Protein AF-0000000081435907 (afdb_homodimer)

Structure (mmCIF, N/CA/C/O backbone):
data_AF-0000000081435907-model_v1
#
loop_
_entity.id
_entity.type
_entity.pdbx_description
1 polymer 'Serpentine receptor class gamma'
#
loop_
_atom_site.group_PDB
_atom_site.id
_atom_site.type_symbol
_atom_site.label_atom_id
_atom_site.label_alt_id
_atom_site.label_comp_id
_atom_site.label_asym_id
_atom_site.label_entity_id
_atom_site.label_seq_id
_atom_site.pdbx_PDB_ins_code
_atom_site.Cartn_x
_atom_site.Cartn_y
_atom_site.Cartn_z
_atom_site.occupancy
_atom_site.B_iso_or_equiv
_atom_site.auth_seq_id
_atom_site.auth_comp_id
_atom_site.auth_asym_id
_atom_site.auth_atom_id
_atom_site.pdbx_PDB_model_num
ATOM 1 N N . MET A 1 1 ? 15.969 31.109 -11.562 1 24.14 1 MET A N 1
ATOM 2 C CA . MET A 1 1 ? 16 29.703 -11.961 1 24.14 1 MET A CA 1
ATOM 3 C C . MET A 1 1 ? 15.469 28.812 -10.852 1 24.14 1 MET A C 1
ATOM 5 O O . MET A 1 1 ? 15.953 28.844 -9.727 1 24.14 1 MET A O 1
ATOM 9 N N . VAL A 1 2 ? 14.234 28.531 -10.805 1 35.5 2 VAL A N 1
ATOM 10 C CA . VAL A 1 2 ? 13.516 27.938 -9.68 1 35.5 2 VAL A CA 1
ATOM 11 C C . VAL A 1 2 ? 14.242 26.688 -9.203 1 35.5 2 VAL A C 1
ATOM 13 O O . VAL A 1 2 ? 14.484 25.766 -9.984 1 35.5 2 VAL A O 1
ATOM 16 N N . SER A 1 3 ? 15.266 26.719 -8.461 1 40.44 3 SER A N 1
ATOM 17 C CA . SER A 1 3 ? 16.047 25.641 -7.859 1 40.44 3 SER A CA 1
ATOM 18 C C . SER A 1 3 ? 15.148 24.453 -7.512 1 40.44 3 SER A C 1
ATOM 20 O O . SER A 1 3 ? 14.297 24.547 -6.621 1 40.44 3 SER A O 1
ATOM 22 N N . VAL A 1 4 ? 14.734 23.859 -8.562 1 50.41 4 VAL A N 1
ATOM 23 C CA . VAL A 1 4 ? 13.961 22.625 -8.391 1 50.41 4 VAL A CA 1
ATOM 24 C C . VAL A 1 4 ? 14.625 21.75 -7.332 1 50.41 4 VAL A C 1
ATOM 26 O O . VAL A 1 4 ? 15.766 21.328 -7.5 1 50.41 4 VAL A O 1
ATOM 29 N N . SER A 1 5 ? 14.164 21.812 -6.086 1 66.06 5 SER A N 1
ATOM 30 C CA . SER A 1 5 ? 14.695 21.062 -4.957 1 66.06 5 SER A CA 1
ATOM 31 C C . SER A 1 5 ? 14.859 19.578 -5.301 1 66.06 5 SER A C 1
ATOM 33 O O . SER A 1 5 ? 14.234 19.094 -6.246 1 66.06 5 SER A O 1
ATOM 35 N N . VAL A 1 6 ? 16.094 19.062 -5.195 1 68.88 6 VAL A N 1
ATOM 36 C CA . VAL A 1 6 ? 16.406 17.641 -5.336 1 68.88 6 VAL A CA 1
ATOM 37 C C . VAL A 1 6 ? 15.133 16.812 -5.094 1 68.88 6 VAL A C 1
ATOM 39 O O . VAL A 1 6 ? 14.891 15.82 -5.789 1 68.88 6 VAL A O 1
ATOM 42 N N . GLU A 1 7 ? 14.281 17.359 -4.344 1 73.19 7 GLU A N 1
ATOM 43 C CA . GLU A 1 7 ? 13.039 16.672 -4.039 1 73.19 7 GLU A CA 1
ATOM 44 C C . GLU A 1 7 ? 12.086 16.703 -5.234 1 73.19 7 GLU A C 1
ATOM 46 O O . GLU A 1 7 ? 11.477 15.688 -5.574 1 73.19 7 GLU A O 1
ATOM 51 N N . ALA A 1 8 ? 12.086 17.812 -5.832 1 73.75 8 ALA A N 1
ATOM 52 C CA . ALA A 1 8 ? 11.211 17.953 -6.996 1 73.75 8 ALA A CA 1
ATOM 53 C C . ALA A 1 8 ? 11.695 17.078 -8.148 1 73.75 8 ALA A C 1
ATOM 55 O O . ALA A 1 8 ? 10.883 16.469 -8.852 1 73.75 8 ALA A O 1
ATOM 56 N N . PHE A 1 9 ? 12.93 17 -8.227 1 77.12 9 PHE A N 1
ATOM 57 C CA . PHE A 1 9 ? 13.516 16.188 -9.289 1 77.12 9 PHE A CA 1
ATOM 58 C C . PHE A 1 9 ? 13.164 14.711 -9.102 1 77.12 9 PHE A C 1
ATOM 60 O O . PHE A 1 9 ? 12.75 14.039 -10.039 1 77.12 9 PHE A O 1
ATOM 67 N N . ILE A 1 10 ? 13.297 14.219 -7.965 1 78.94 10 ILE A N 1
ATOM 68 C CA . ILE A 1 10 ? 13.023 12.812 -7.691 1 78.94 10 ILE A CA 1
ATOM 69 C C . ILE A 1 10 ? 11.539 12.523 -7.887 1 78.94 10 ILE A C 1
ATOM 71 O O . ILE A 1 10 ? 11.164 11.492 -8.453 1 78.94 10 ILE A O 1
ATOM 75 N N . LYS A 1 11 ? 10.734 13.414 -7.508 1 78.38 11 LYS A N 1
ATOM 76 C CA . LYS A 1 11 ? 9.297 13.195 -7.621 1 78.38 11 LYS A CA 1
ATOM 77 C C . LYS A 1 11 ? 8.844 13.258 -9.078 1 78.38 11 LYS A C 1
ATOM 79 O O . LYS A 1 11 ? 8.055 12.422 -9.523 1 78.38 11 LYS A O 1
ATOM 84 N N . ILE A 1 12 ? 9.438 14.094 -9.828 1 78.38 12 ILE A N 1
ATOM 85 C CA . ILE A 1 12 ? 8.984 14.273 -11.203 1 78.38 12 ILE A CA 1
ATOM 86 C C . ILE A 1 12 ? 9.68 13.266 -12.109 1 78.38 12 ILE A C 1
ATOM 88 O O . ILE A 1 12 ? 9.055 12.695 -13.008 1 78.38 12 ILE A O 1
ATOM 92 N N . CYS A 1 13 ? 10.867 12.984 -11.797 1 82.25 13 CYS A N 1
ATOM 93 C CA . CYS A 1 13 ? 11.625 12.18 -12.75 1 82.25 13 CYS A CA 1
ATOM 94 C C . CYS A 1 13 ? 11.625 10.711 -12.352 1 82.25 13 CYS A C 1
ATOM 96 O O . CYS A 1 13 ? 11.93 9.844 -13.172 1 82.25 13 CYS A O 1
ATOM 98 N N . VAL A 1 14 ? 11.273 10.492 -11.203 1 85 14 VAL A N 1
ATOM 99 C CA . VAL A 1 14 ? 11.328 9.086 -10.812 1 85 14 VAL A CA 1
ATOM 100 C C . VAL A 1 14 ? 9.93 8.609 -10.422 1 85 14 VAL A C 1
ATOM 102 O O . VAL A 1 14 ? 9.422 7.637 -10.992 1 85 14 VAL A O 1
ATOM 105 N N . GLU A 1 15 ? 9.289 9.336 -9.547 1 87.94 15 GLU A N 1
ATOM 106 C CA . GLU A 1 15 ? 8.008 8.875 -9.031 1 87.94 15 GLU A CA 1
ATOM 107 C C . GLU A 1 15 ? 6.945 8.859 -10.125 1 87.94 15 GLU A C 1
ATOM 109 O O . GLU A 1 15 ? 6.211 7.879 -10.273 1 87.94 15 GLU A O 1
ATOM 114 N N . LEU A 1 16 ? 6.914 9.852 -10.93 1 87.75 16 LEU A N 1
ATOM 115 C CA . LEU A 1 16 ? 5.875 9.938 -11.953 1 87.75 16 LEU A CA 1
ATOM 116 C C . LEU A 1 16 ? 6.059 8.844 -13 1 87.75 16 LEU A C 1
ATOM 118 O O . LEU A 1 16 ? 5.094 8.188 -13.398 1 87.75 16 LEU A O 1
ATOM 122 N N . PRO A 1 17 ? 7.238 8.625 -13.461 1 89.81 17 PRO A N 1
ATOM 123 C CA . PRO A 1 17 ? 7.426 7.523 -14.406 1 89.81 17 PRO A CA 1
ATOM 124 C C . PRO A 1 17 ? 7.078 6.164 -13.805 1 89.81 17 PRO A C 1
ATOM 126 O O . PRO A 1 17 ? 6.516 5.309 -14.484 1 89.81 17 PRO A O 1
ATOM 129 N N . VAL A 1 18 ? 7.43 5.938 -12.594 1 90.38 18 VAL A N 1
ATOM 130 C CA . VAL A 1 18 ? 7.098 4.676 -11.93 1 90.38 18 VAL A CA 1
ATOM 131 C C . VAL A 1 18 ? 5.582 4.512 -11.859 1 90.38 18 VAL A C 1
ATOM 133 O O . VAL A 1 18 ? 5.059 3.424 -12.117 1 90.38 18 VAL A O 1
ATOM 136 N N . LEU A 1 19 ? 4.945 5.586 -11.594 1 92.5 19 LEU A N 1
ATOM 137 C CA . LEU A 1 19 ? 3.486 5.551 -11.523 1 92.5 19 LEU A CA 1
ATOM 138 C C . LEU A 1 19 ? 2.891 5.277 -12.906 1 92.5 19 LEU A C 1
ATOM 140 O O . LEU A 1 19 ? 1.934 4.512 -13.031 1 92.5 19 LEU A O 1
ATOM 144 N N . THR A 1 20 ? 3.453 5.867 -13.883 1 91.75 20 THR A N 1
ATOM 145 C CA . THR A 1 20 ? 2.986 5.641 -15.25 1 91.75 20 THR A CA 1
ATOM 146 C C . THR A 1 20 ? 3.203 4.188 -15.656 1 91.75 20 THR A C 1
ATOM 148 O O . THR A 1 20 ? 2.34 3.586 -16.297 1 91.75 20 THR A O 1
ATOM 151 N N . PHE A 1 21 ? 4.277 3.734 -15.305 1 93.38 21 PHE A N 1
ATOM 152 C CA . PHE A 1 21 ? 4.559 2.336 -15.602 1 93.38 21 PHE A CA 1
ATOM 153 C C . PHE A 1 21 ? 3.566 1.421 -14.898 1 93.38 21 PHE A C 1
ATOM 155 O O . PHE A 1 21 ? 3.09 0.445 -15.477 1 93.38 21 PHE A O 1
ATOM 162 N N . ALA A 1 22 ? 3.277 1.679 -13.688 1 93.75 22 ALA A N 1
ATOM 163 C CA . ALA A 1 22 ? 2.32 0.875 -12.938 1 93.75 22 ALA A CA 1
ATOM 164 C C . ALA A 1 22 ? 0.945 0.893 -13.594 1 93.75 22 ALA A C 1
ATOM 166 O O . ALA A 1 22 ? 0.28 -0.142 -13.688 1 93.75 22 ALA A O 1
ATOM 167 N N . VAL A 1 23 ? 0.56 2.008 -14.078 1 94.19 23 VAL A N 1
ATOM 168 C CA . VAL A 1 23 ? -0.738 2.127 -14.734 1 94.19 23 VAL A CA 1
ATOM 169 C C . VAL A 1 23 ? -0.726 1.348 -16.047 1 94.19 23 VAL A C 1
ATOM 171 O O . VAL A 1 23 ? -1.712 0.695 -16.406 1 94.19 23 VAL A O 1
ATOM 174 N N . SER A 1 24 ? 0.34 1.445 -16.75 1 93.81 24 SER A N 1
ATOM 175 C CA . SER A 1 24 ? 0.457 0.677 -17.984 1 93.81 24 SER A CA 1
ATOM 176 C C . SER A 1 24 ? 0.358 -0.821 -17.719 1 93.81 24 SER A C 1
ATOM 178 O O . SER A 1 24 ? -0.289 -1.551 -18.469 1 93.81 24 SER A O 1
ATOM 180 N N . LEU A 1 25 ? 0.981 -1.251 -16.734 1 92.75 25 LEU A N 1
ATOM 181 C CA . LEU A 1 25 ? 0.897 -2.654 -16.344 1 92.75 25 LEU A CA 1
ATOM 182 C C . LEU A 1 25 ? -0.534 -3.031 -15.969 1 92.75 25 LEU A C 1
ATOM 184 O O . LEU A 1 25 ? -1.003 -4.117 -16.312 1 92.75 25 LEU A O 1
ATOM 188 N N . LEU A 1 26 ? -1.148 -2.162 -15.258 1 94.12 26 LEU A N 1
ATOM 189 C CA . LEU A 1 26 ? -2.541 -2.393 -14.891 1 94.12 26 LEU A CA 1
ATOM 190 C C . LEU A 1 26 ? -3.418 -2.529 -16.125 1 94.12 26 LEU A C 1
ATOM 192 O O . LEU A 1 26 ? -4.242 -3.441 -16.219 1 94.12 26 LEU A O 1
ATOM 196 N N . ILE A 1 27 ? -3.219 -1.696 -17.062 1 94.31 27 ILE A N 1
ATOM 197 C CA . ILE A 1 27 ? -3.992 -1.748 -18.297 1 94.31 27 ILE A CA 1
ATOM 198 C C . ILE A 1 27 ? -3.736 -3.072 -19.016 1 94.31 27 ILE A C 1
ATOM 200 O O . ILE A 1 27 ? -4.672 -3.715 -19.5 1 94.31 27 ILE A O 1
ATOM 204 N N . CYS A 1 28 ? -2.553 -3.488 -19.062 1 92.5 28 CYS A N 1
ATOM 205 C CA . CYS A 1 28 ? -2.203 -4.754 -19.703 1 92.5 28 CYS A CA 1
ATOM 206 C C . CYS A 1 28 ? -2.877 -5.922 -19 1 92.5 28 CYS A C 1
ATOM 208 O O . CYS A 1 28 ? -3.439 -6.805 -19.656 1 92.5 28 CYS A O 1
ATOM 210 N N . LEU A 1 29 ? -2.838 -5.887 -17.734 1 92.5 29 LEU A N 1
ATOM 211 C CA . LEU A 1 29 ? -3.441 -6.965 -16.969 1 92.5 29 LEU A CA 1
ATOM 212 C C . LEU A 1 29 ? -4.949 -7.016 -17.188 1 92.5 29 LEU A C 1
ATOM 214 O O . LEU A 1 29 ? -5.516 -8.094 -17.375 1 92.5 29 LEU A O 1
ATOM 218 N N . VAL A 1 30 ? -5.562 -5.906 -17.172 1 92.31 30 VAL A N 1
ATOM 219 C CA . VAL A 1 30 ? -7.012 -5.836 -17.344 1 92.31 30 VAL A CA 1
ATOM 220 C C . VAL A 1 30 ? -7.383 -6.305 -18.75 1 92.31 30 VAL A C 1
ATOM 222 O O . VAL A 1 30 ? -8.383 -7.008 -18.922 1 92.31 30 VAL A O 1
ATOM 225 N N . CYS A 1 31 ? -6.578 -5.996 -19.688 1 93.25 31 CYS A N 1
ATOM 226 C CA . CYS A 1 31 ? -6.828 -6.441 -21.047 1 93.25 31 CYS A CA 1
ATOM 227 C C . CYS A 1 31 ? -6.758 -7.957 -21.156 1 93.25 31 CYS A C 1
ATOM 229 O O . CYS A 1 31 ? -7.594 -8.578 -21.812 1 93.25 31 CYS A O 1
ATOM 231 N N . GLN A 1 32 ? -5.801 -8.492 -20.5 1 91.38 32 GLN A N 1
ATOM 232 C CA . GLN A 1 32 ? -5.672 -9.945 -20.531 1 91.38 32 GLN A CA 1
ATOM 233 C C . GLN A 1 32 ? -6.852 -10.617 -19.828 1 91.38 32 GLN A C 1
ATOM 235 O O . GLN A 1 32 ? -7.301 -11.688 -20.25 1 91.38 32 GLN A O 1
ATOM 240 N N . LEU A 1 33 ? -7.348 -10 -18.812 1 89.62 33 LEU A N 1
ATOM 241 C CA . LEU A 1 33 ? -8.477 -10.547 -18.078 1 89.62 33 LEU A CA 1
ATOM 242 C C . LEU A 1 33 ? -9.758 -10.469 -18.906 1 89.62 33 LEU A C 1
ATOM 244 O O . LEU A 1 33 ? -10.547 -11.414 -18.938 1 89.62 33 LEU A O 1
ATOM 248 N N . ILE A 1 34 ? -9.977 -9.391 -19.578 1 89.81 34 ILE A N 1
ATOM 249 C CA . ILE A 1 34 ? -11.172 -9.203 -20.391 1 89.81 34 ILE A CA 1
ATOM 250 C C . ILE A 1 34 ? -11.156 -10.172 -21.562 1 89.81 34 ILE A C 1
ATOM 252 O O . ILE A 1 34 ? -12.195 -10.719 -21.953 1 89.81 34 ILE A O 1
ATOM 256 N N . ARG A 1 35 ? -9.969 -10.5 -22.109 1 91.69 35 ARG A N 1
ATOM 257 C CA . ARG A 1 35 ? -9.836 -11.406 -23.25 1 91.69 35 ARG A CA 1
ATOM 258 C C . ARG A 1 35 ? -9.906 -12.867 -22.797 1 91.69 35 ARG A C 1
ATOM 260 O O . ARG A 1 35 ? -9.914 -13.773 -23.625 1 91.69 35 ARG A O 1
ATOM 267 N N . LYS A 1 36 ? -10.039 -13.023 -21.516 1 88.06 36 LYS A N 1
ATOM 268 C CA . LYS A 1 36 ? -10.109 -14.359 -20.938 1 88.06 36 LYS A CA 1
ATOM 269 C C . LYS A 1 36 ? -8.977 -15.242 -21.453 1 88.06 36 LYS A C 1
ATOM 271 O O . LYS A 1 36 ? -9.203 -16.375 -21.875 1 88.06 36 LYS A O 1
ATOM 276 N N . LYS A 1 37 ? -7.816 -14.609 -21.484 1 86.81 37 LYS A N 1
ATOM 277 C CA . LYS A 1 37 ? -6.645 -15.375 -21.906 1 86.81 37 LYS A CA 1
ATOM 278 C C . LYS A 1 37 ? -6.344 -16.5 -20.922 1 86.81 37 LYS A C 1
ATOM 280 O O . LYS A 1 37 ? -6.441 -16.312 -19.703 1 86.81 37 LYS A O 1
ATOM 285 N N . GLU A 1 38 ? -5.945 -17.562 -21.422 1 85.62 38 GLU A N 1
ATOM 286 C CA . GLU A 1 38 ? -5.652 -18.719 -20.594 1 85.62 38 GLU A CA 1
ATOM 287 C C . GLU A 1 38 ? -4.547 -18.406 -19.578 1 85.62 38 GLU A C 1
ATOM 289 O O . GLU A 1 38 ? -3.541 -17.781 -19.938 1 85.62 38 GLU A O 1
ATOM 294 N N . GLY A 1 39 ? -4.746 -18.672 -18.328 1 87.69 39 GLY A N 1
ATOM 295 C CA . GLY A 1 39 ? -3.777 -18.422 -17.281 1 87.69 39 GLY A CA 1
ATOM 296 C C . GLY A 1 39 ? -4.074 -17.172 -16.484 1 87.69 39 GLY A C 1
ATOM 297 O O . GLY A 1 39 ? -3.725 -17.078 -15.297 1 87.69 39 GLY A O 1
ATOM 298 N N . PHE A 1 40 ? -4.656 -16.203 -17.25 1 89.25 40 PHE A N 1
ATOM 299 C CA . PHE A 1 40 ? -4.91 -14.938 -16.562 1 89.25 40 PHE A CA 1
ATOM 300 C C . PHE A 1 40 ? -6.305 -14.922 -15.953 1 89.25 40 PHE A C 1
ATOM 302 O O . PHE A 1 40 ? -6.562 -14.188 -14.992 1 89.25 40 PHE A O 1
ATOM 309 N N . ASP A 1 41 ? -7.16 -15.664 -16.5 1 88.19 41 ASP A N 1
ATOM 310 C CA . ASP A 1 41 ? -8.531 -15.68 -16.016 1 88.19 41 ASP A CA 1
ATOM 311 C C . ASP A 1 41 ? -8.656 -16.547 -14.766 1 88.19 41 ASP A C 1
ATOM 313 O O . ASP A 1 41 ? -9.344 -17.578 -14.781 1 88.19 41 ASP A O 1
ATOM 317 N N . THR A 1 42 ? -8.016 -16.203 -13.695 1 91.44 42 THR A N 1
ATOM 318 C CA . THR A 1 42 ? -8.023 -16.906 -12.422 1 91.44 42 THR A CA 1
ATOM 319 C C . THR A 1 42 ? -8.422 -15.969 -11.281 1 91.44 42 THR A C 1
ATOM 321 O O . THR A 1 42 ? -8.492 -14.758 -11.469 1 91.44 42 THR A O 1
ATOM 324 N N . GLY A 1 43 ? -8.766 -16.578 -10.211 1 92.44 43 GLY A N 1
ATOM 325 C CA . GLY A 1 43 ? -9.094 -15.773 -9.039 1 92.44 43 GLY A CA 1
ATOM 326 C C . GLY A 1 43 ? -7.934 -14.922 -8.562 1 92.44 43 GLY A C 1
ATOM 327 O O . GLY A 1 43 ? -8.141 -13.82 -8.047 1 92.44 43 GLY A O 1
ATOM 328 N N . PHE A 1 44 ? -6.734 -15.359 -8.773 1 93.75 44 PHE A N 1
ATOM 329 C CA . PHE A 1 44 ? -5.539 -14.625 -8.375 1 93.75 44 PHE A CA 1
ATOM 330 C C . PHE A 1 44 ? -5.477 -13.273 -9.07 1 93.75 44 PHE A C 1
ATOM 332 O O . PHE A 1 44 ? -5.336 -12.234 -8.422 1 93.75 44 PHE A O 1
ATOM 339 N N . PHE A 1 45 ? -5.637 -13.266 -10.367 1 94.69 45 PHE A N 1
ATOM 340 C CA . PHE A 1 45 ? -5.434 -12.039 -11.133 1 94.69 45 PHE A CA 1
ATOM 341 C C . PHE A 1 45 ? -6.59 -11.07 -10.906 1 94.69 45 PHE A C 1
ATOM 343 O O . PHE A 1 45 ? -6.395 -9.852 -10.922 1 94.69 45 PHE A O 1
ATOM 350 N N . ARG A 1 46 ? -7.715 -11.609 -10.648 1 94.75 46 ARG A N 1
ATOM 351 C CA . ARG A 1 46 ? -8.844 -10.727 -10.359 1 94.75 46 ARG A CA 1
ATOM 352 C C . ARG A 1 46 ? -8.617 -9.969 -9.055 1 94.75 46 ARG A C 1
ATOM 354 O O . ARG A 1 46 ? -8.852 -8.758 -8.984 1 94.75 46 ARG A O 1
ATOM 361 N N . VAL A 1 47 ? -8.156 -10.688 -8.086 1 96.19 47 VAL A N 1
ATOM 362 C CA . VAL A 1 47 ? -7.867 -10.031 -6.812 1 96.19 47 VAL A CA 1
ATOM 363 C C . VAL A 1 47 ? -6.645 -9.125 -6.957 1 96.19 47 VAL A C 1
ATOM 365 O O . VAL A 1 47 ? -6.605 -8.039 -6.387 1 96.19 47 VAL A O 1
ATOM 368 N N . PHE A 1 48 ? -5.723 -9.594 -7.703 1 96.62 48 PHE A N 1
ATOM 369 C CA . PHE A 1 48 ? -4.488 -8.844 -7.898 1 96.62 48 PHE A CA 1
ATOM 370 C C . PHE A 1 48 ? -4.766 -7.508 -8.57 1 96.62 48 PHE A C 1
ATOM 372 O O . PHE A 1 48 ? -4.184 -6.484 -8.203 1 96.62 48 PHE A O 1
ATOM 379 N N . VAL A 1 49 ? -5.641 -7.477 -9.523 1 95.19 49 VAL A N 1
ATOM 380 C CA . VAL A 1 49 ? -6 -6.242 -10.211 1 95.19 49 VAL A CA 1
ATOM 381 C C . VAL A 1 49 ? -6.629 -5.262 -9.219 1 95.19 49 VAL A C 1
ATOM 383 O O . VAL A 1 49 ? -6.344 -4.062 -9.258 1 95.19 49 VAL A O 1
ATOM 386 N N . VAL A 1 50 ? -7.422 -5.77 -8.359 1 96 50 VAL A N 1
ATOM 387 C CA . VAL A 1 50 ? -8.047 -4.914 -7.352 1 96 50 VAL A CA 1
ATOM 388 C C . VAL A 1 50 ? -6.977 -4.293 -6.461 1 96 50 VAL A C 1
ATOM 390 O O . VAL A 1 50 ? -7.043 -3.107 -6.133 1 96 50 VAL A O 1
ATOM 393 N N . CYS A 1 51 ? -5.953 -5.027 -6.105 1 95.69 51 CYS A N 1
ATOM 394 C CA . CYS A 1 51 ? -4.855 -4.535 -5.277 1 95.69 51 CYS A CA 1
ATOM 395 C C . CYS A 1 51 ? -4.074 -3.445 -6.004 1 95.69 51 CYS A C 1
ATOM 397 O O . CYS A 1 51 ? -3.783 -2.396 -5.43 1 95.69 51 CYS A O 1
ATOM 399 N N . VAL A 1 52 ? -3.824 -3.713 -7.281 1 95 52 VAL A N 1
ATOM 400 C CA . VAL A 1 52 ? -3.01 -2.773 -8.047 1 95 52 VAL A CA 1
ATOM 401 C C . VAL A 1 52 ? -3.793 -1.484 -8.281 1 95 52 VAL A C 1
ATOM 403 O O . VAL A 1 52 ? -3.227 -0.39 -8.242 1 95 52 VAL A O 1
ATOM 406 N N . VAL A 1 53 ? -5.055 -1.654 -8.523 1 95.25 53 VAL A N 1
ATOM 407 C CA . VAL A 1 53 ? -5.883 -0.462 -8.688 1 95.25 53 VAL A CA 1
ATOM 408 C C . VAL A 1 53 ? -5.855 0.365 -7.402 1 95.25 53 VAL A C 1
ATOM 410 O O . VAL A 1 53 ? -5.688 1.586 -7.445 1 95.25 53 VAL A O 1
ATOM 413 N N . GLY A 1 54 ? -6.02 -0.326 -6.289 1 95.88 54 GLY A N 1
ATOM 414 C CA . GLY A 1 54 ? -5.953 0.375 -5.016 1 95.88 54 GLY A CA 1
ATOM 415 C C . GLY A 1 54 ? -4.637 1.1 -4.805 1 95.88 54 GLY A C 1
ATOM 416 O O . GLY A 1 54 ? -4.625 2.264 -4.395 1 95.88 54 GLY A O 1
ATOM 417 N N . ASP A 1 55 ? -3.586 0.513 -5.141 1 94.5 55 ASP A N 1
ATOM 418 C CA . ASP A 1 55 ? -2.262 1.106 -4.973 1 94.5 55 ASP A CA 1
ATOM 419 C C . ASP A 1 55 ? -2.066 2.289 -5.918 1 94.5 55 ASP A C 1
ATOM 421 O O . ASP A 1 55 ? -1.489 3.309 -5.531 1 94.5 55 ASP A O 1
ATOM 425 N N . CYS A 1 56 ? -2.494 2.137 -7.102 1 93.75 56 CYS A N 1
ATOM 426 C CA . CYS A 1 56 ? -2.361 3.221 -8.07 1 93.75 56 CYS A CA 1
ATOM 427 C C . CYS A 1 56 ? -3.168 4.438 -7.637 1 93.75 56 CYS A C 1
ATOM 429 O O . CYS A 1 56 ? -2.676 5.566 -7.695 1 93.75 56 CYS A O 1
ATOM 431 N N . VAL A 1 57 ? -4.352 4.152 -7.207 1 94.06 57 VAL A N 1
ATOM 432 C CA . VAL A 1 57 ? -5.195 5.25 -6.746 1 94.06 57 VAL A CA 1
ATOM 433 C C . VAL A 1 57 ? -4.527 5.953 -5.566 1 94.06 57 VAL A C 1
ATOM 435 O O . VAL A 1 57 ? -4.438 7.184 -5.543 1 94.06 57 VAL A O 1
ATOM 438 N N . CYS A 1 58 ? -4.047 5.238 -4.645 1 94.12 58 CYS A N 1
ATOM 439 C CA . CYS A 1 58 ? -3.414 5.812 -3.463 1 94.12 58 CYS A CA 1
ATOM 440 C C . CYS A 1 58 ? -2.178 6.617 -3.84 1 94.12 58 CYS A C 1
ATOM 442 O O . CYS A 1 58 ? -2.047 7.781 -3.451 1 94.12 58 CYS A O 1
ATOM 444 N N . ASN A 1 59 ? -1.396 6.074 -4.672 1 92.12 59 ASN A N 1
ATOM 445 C CA . ASN A 1 59 ? -0.117 6.711 -4.961 1 92.12 59 ASN A CA 1
ATOM 446 C C . ASN A 1 59 ? -0.285 7.902 -5.902 1 92.12 59 ASN A C 1
ATOM 448 O O . ASN A 1 59 ? 0.441 8.891 -5.793 1 92.12 59 ASN A O 1
ATOM 452 N N . TYR A 1 60 ? -1.189 7.828 -6.809 1 91.44 60 TYR A N 1
ATOM 453 C CA . TYR A 1 60 ? -1.429 8.961 -7.695 1 91.44 60 TYR A CA 1
ATOM 454 C C . TYR A 1 60 ? -1.998 10.148 -6.918 1 91.44 60 TYR A C 1
ATOM 456 O O . TYR A 1 60 ? -1.568 11.289 -7.109 1 91.44 60 TYR A O 1
ATOM 464 N N . ILE A 1 61 ? -2.879 9.883 -6.078 1 91.38 61 ILE A N 1
ATOM 465 C CA . ILE A 1 61 ? -3.49 10.953 -5.297 1 91.38 61 ILE A CA 1
ATOM 466 C C . ILE A 1 61 ? -2.451 11.57 -4.359 1 91.38 61 ILE A C 1
ATOM 468 O O . ILE A 1 61 ? -2.318 12.789 -4.285 1 91.38 61 ILE A O 1
ATOM 472 N N . LEU A 1 62 ? -1.666 10.758 -3.713 1 87.44 62 LEU A N 1
ATOM 473 C CA . LEU A 1 62 ? -0.665 11.281 -2.787 1 87.44 62 LEU A CA 1
ATOM 474 C C . LEU A 1 62 ? 0.401 12.078 -3.529 1 87.44 62 LEU A C 1
ATOM 476 O O . LEU A 1 62 ? 0.895 13.086 -3.021 1 87.44 62 LEU A O 1
ATOM 480 N N . CYS A 1 63 ? 0.687 11.633 -4.652 1 86.81 63 CYS A N 1
ATOM 481 C CA . CYS A 1 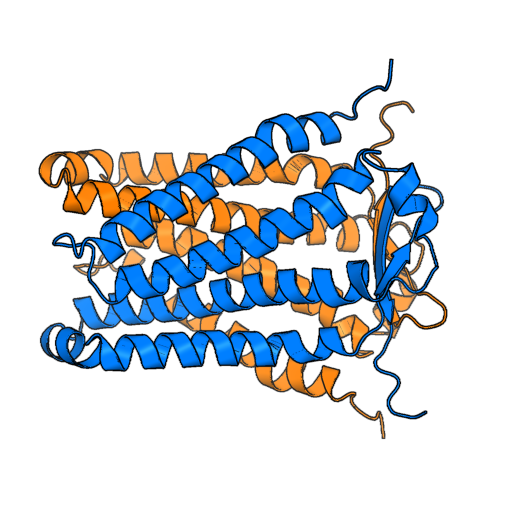63 ? 1.679 12.352 -5.445 1 86.81 63 CYS A CA 1
ATOM 482 C C . CYS A 1 63 ? 1.195 13.758 -5.785 1 86.81 63 CYS A C 1
ATOM 484 O O . CYS A 1 63 ? 1.939 14.727 -5.637 1 86.81 63 CYS A O 1
ATOM 486 N N . PHE A 1 64 ? -0.021 13.906 -6.055 1 84.75 64 PHE A N 1
ATOM 487 C CA . PHE A 1 64 ? -0.519 15.188 -6.547 1 84.75 64 PHE A CA 1
ATOM 488 C C . PHE A 1 64 ? -0.967 16.078 -5.395 1 84.75 64 PHE A C 1
ATOM 490 O O . PHE A 1 64 ? -0.846 17.297 -5.461 1 84.75 64 PHE A O 1
ATOM 497 N N . VAL A 1 65 ? -1.363 15.469 -4.336 1 81.62 65 VAL A N 1
ATOM 498 C CA . VAL A 1 65 ? -1.974 16.266 -3.279 1 81.62 65 VAL A CA 1
ATOM 499 C C . VAL A 1 65 ? -0.965 16.5 -2.158 1 81.62 65 VAL A C 1
ATOM 501 O O . VAL A 1 65 ? -1.044 17.5 -1.44 1 81.62 65 VAL A O 1
ATOM 504 N N . CYS A 1 66 ? -0.015 15.641 -2.049 1 79.31 66 CYS A N 1
ATOM 505 C CA . CYS A 1 66 ? 0.889 15.766 -0.91 1 79.31 66 CYS A CA 1
ATOM 506 C C . CYS A 1 66 ? 2.324 15.992 -1.373 1 79.31 66 CYS A C 1
ATOM 508 O O . CYS A 1 66 ? 2.99 16.922 -0.91 1 79.31 66 CYS A O 1
ATOM 510 N N . HIS A 1 67 ? 2.713 15.328 -2.367 1 79.56 67 HIS A N 1
ATOM 511 C CA . HIS A 1 67 ? 4.133 15.344 -2.693 1 79.56 67 HIS A CA 1
ATOM 512 C C . HIS A 1 67 ? 4.473 16.531 -3.594 1 79.56 67 HIS A C 1
ATOM 514 O O . HIS A 1 67 ? 5.426 17.266 -3.326 1 79.56 67 HIS A O 1
ATOM 520 N N . LEU A 1 68 ? 3.74 16.766 -4.555 1 78.06 68 LEU A N 1
ATOM 521 C CA . LEU A 1 68 ? 4.066 17.797 -5.523 1 78.06 68 LEU A CA 1
ATOM 522 C C . LEU A 1 68 ? 3.932 19.188 -4.895 1 78.06 68 LEU A C 1
ATOM 524 O O . LEU A 1 68 ? 4.773 20.062 -5.125 1 78.06 68 LEU A O 1
ATOM 528 N N . PRO A 1 69 ? 2.953 19.406 -4.066 1 76.25 69 PRO A N 1
ATOM 529 C CA . PRO A 1 69 ? 2.869 20.719 -3.424 1 76.25 69 PRO A CA 1
ATOM 530 C C . PRO A 1 69 ? 4.078 21.031 -2.541 1 76.25 69 PRO A C 1
ATOM 532 O O . PRO A 1 69 ? 4.449 22.188 -2.375 1 76.25 69 PRO A O 1
ATOM 535 N N . ASN A 1 70 ? 4.641 20.031 -2.049 1 72.81 70 ASN A N 1
ATOM 536 C CA . ASN A 1 70 ? 5.805 20.219 -1.189 1 72.81 70 ASN A CA 1
ATOM 537 C C . ASN A 1 70 ? 7.027 20.672 -1.99 1 72.81 70 ASN A C 1
ATOM 539 O O . ASN A 1 70 ? 8 21.156 -1.421 1 72.81 70 ASN A O 1
ATOM 543 N N . THR A 1 71 ? 6.977 20.453 -3.262 1 72.25 71 THR A N 1
ATOM 544 C CA . THR A 1 71 ? 8.07 20.875 -4.121 1 72.25 71 THR A CA 1
ATOM 545 C C . THR A 1 71 ? 7.82 22.281 -4.656 1 72.25 71 THR A C 1
ATOM 547 O O . THR A 1 71 ? 8.68 22.875 -5.324 1 72.25 71 THR A O 1
ATOM 550 N N . GLY A 1 72 ? 6.707 22.906 -4.332 1 71.69 72 GLY A N 1
ATOM 551 C CA . GLY A 1 72 ? 6.355 24.219 -4.82 1 71.69 72 GLY A CA 1
ATOM 552 C C . GLY A 1 72 ? 5.484 24.188 -6.059 1 71.69 72 GLY A C 1
ATOM 553 O O . GLY A 1 72 ? 5.086 25.25 -6.57 1 71.69 72 GLY A O 1
ATOM 554 N N . ALA A 1 73 ? 5.27 22.938 -6.445 1 72.88 73 ALA A N 1
ATOM 555 C CA . ALA A 1 73 ? 4.391 22.828 -7.605 1 72.88 73 ALA A CA 1
ATOM 556 C C . ALA A 1 73 ? 2.961 23.219 -7.254 1 72.88 73 ALA A C 1
ATOM 558 O O . ALA A 1 73 ? 2.461 22.859 -6.18 1 72.88 73 ALA A O 1
ATOM 559 N N . PHE A 1 74 ? 2.283 24 -8.07 1 76.94 74 PHE A N 1
ATOM 560 C CA . PHE A 1 74 ? 0.904 24.438 -7.91 1 76.94 74 PHE A CA 1
ATOM 561 C C . PHE A 1 74 ? 0.733 25.219 -6.609 1 76.94 74 PHE A C 1
ATOM 563 O O . PHE A 1 74 ? -0.273 25.062 -5.914 1 76.94 74 PHE A O 1
ATOM 570 N N . SER A 1 75 ? 1.759 25.906 -6.234 1 73.69 75 SER A N 1
ATOM 571 C CA . SER A 1 75 ? 1.765 26.609 -4.957 1 73.69 75 SER A CA 1
ATOM 572 C C . SER A 1 75 ? 0.615 27.609 -4.875 1 73.69 75 SER A C 1
ATOM 574 O O . SER A 1 75 ? 0.002 27.766 -3.816 1 73.69 75 SER A O 1
ATOM 576 N N . GLU A 1 76 ? 0.383 28.25 -5.938 1 78.06 76 GLU A N 1
ATOM 577 C CA . GLU A 1 76 ? -0.699 29.234 -5.934 1 78.06 76 GLU A CA 1
ATOM 578 C C . GLU A 1 76 ? -2.037 28.578 -5.598 1 78.06 76 GLU A C 1
ATOM 580 O O . GLU A 1 76 ? -2.809 29.109 -4.793 1 78.06 76 GLU A O 1
ATOM 585 N N . PHE A 1 77 ? -2.234 27.469 -6.184 1 80 77 PHE A N 1
ATOM 586 C CA . PHE A 1 77 ? -3.48 26.75 -5.961 1 80 77 PHE A CA 1
ATOM 587 C C . PHE A 1 77 ? -3.592 26.297 -4.512 1 80 77 PHE A C 1
ATOM 589 O O . PHE A 1 77 ? -4.621 26.5 -3.867 1 80 77 PHE A O 1
ATOM 596 N N . PHE A 1 78 ? -2.594 25.781 -3.969 1 78.19 78 PHE A N 1
ATOM 597 C CA . PHE A 1 78 ? -2.656 25.203 -2.631 1 78.19 78 PHE A CA 1
ATOM 598 C C . PHE A 1 78 ? -2.564 26.297 -1.569 1 78.19 78 PHE A C 1
ATOM 600 O O . PHE A 1 78 ? -3.119 26.156 -0.477 1 78.19 78 PHE A O 1
ATOM 607 N N . ASN A 1 79 ? -1.979 27.281 -1.888 1 75.12 79 ASN A N 1
ATOM 608 C CA . ASN A 1 79 ? -1.938 28.406 -0.964 1 75.12 79 ASN A CA 1
ATOM 609 C C . ASN A 1 79 ? -3.33 28.984 -0.72 1 75.12 79 ASN A C 1
ATOM 611 O O . ASN A 1 79 ? -3.627 29.453 0.38 1 75.12 79 ASN A O 1
ATOM 615 N N . GLN A 1 80 ? -4.105 28.875 -1.71 1 78.62 80 GLN A N 1
ATOM 616 C CA . GLN A 1 80 ? -5.465 29.375 -1.577 1 78.62 80 GLN A CA 1
ATOM 617 C C . GLN A 1 80 ? -6.305 28.484 -0.668 1 78.62 80 GLN A C 1
ATOM 619 O O . GLN A 1 80 ? -7.324 28.922 -0.13 1 78.62 80 GLN A O 1
ATOM 624 N N . GLN A 1 81 ? -5.793 27.359 -0.503 1 76.06 81 GLN A N 1
ATOM 625 C CA . GLN A 1 81 ? -6.551 26.406 0.301 1 76.06 81 GLN A CA 1
ATOM 626 C C . GLN A 1 81 ? -6.016 26.344 1.729 1 76.06 81 GLN A C 1
ATOM 628 O O . GLN A 1 81 ? -6.59 25.656 2.584 1 76.06 81 GLN A O 1
ATOM 633 N N . LEU A 1 82 ? -5.07 27.125 1.989 1 71.69 82 LEU A N 1
ATOM 634 C CA . LEU A 1 82 ? -4.434 27.047 3.301 1 71.69 82 LEU A CA 1
ATOM 635 C C . LEU A 1 82 ? -5.379 27.547 4.395 1 71.69 82 LEU A C 1
ATOM 637 O O . LEU A 1 82 ? -6.031 28.578 4.242 1 71.69 82 LEU A O 1
ATOM 641 N N . LEU A 1 83 ? -5.43 26.703 5.383 1 66.06 83 LEU A N 1
ATOM 642 C CA . LEU A 1 83 ? -6.16 27 6.609 1 66.06 83 LEU A CA 1
ATOM 643 C C . LEU A 1 83 ? -7.648 27.156 6.328 1 66.06 83 LEU A C 1
ATOM 645 O O . LEU A 1 83 ? -8.398 27.641 7.18 1 66.06 83 LEU A O 1
ATOM 649 N N . SER A 1 84 ? -7.965 26.969 5.137 1 68.5 84 SER A N 1
ATOM 650 C CA . SER A 1 84 ? -9.391 26.891 4.816 1 68.5 84 SER A CA 1
ATOM 651 C C . SER A 1 84 ? -9.883 25.453 4.832 1 68.5 84 SER A C 1
ATOM 653 O O . SER A 1 84 ? -9.125 24.531 4.523 1 68.5 84 SER A O 1
ATOM 655 N N . PRO A 1 85 ? -10.992 25.375 5.492 1 62.94 85 PRO A N 1
ATOM 656 C CA . PRO A 1 85 ? -11.531 24.016 5.398 1 62.94 85 PRO A CA 1
ATOM 657 C C . PRO A 1 85 ? -11.633 23.531 3.957 1 62.94 85 PRO A C 1
ATOM 659 O O . PRO A 1 85 ? -12.219 24.203 3.109 1 62.94 85 PRO A O 1
ATOM 662 N N . SER A 1 86 ? -10.664 22.797 3.6 1 63.78 86 SER A N 1
ATOM 663 C CA . SER A 1 86 ? -10.68 22.188 2.271 1 63.78 86 SER A CA 1
ATOM 664 C C . SER A 1 86 ? -11.234 20.766 2.318 1 63.78 86 SER A C 1
ATOM 666 O O . SER A 1 86 ? -10.477 19.797 2.217 1 63.78 86 SER A O 1
ATOM 668 N N . THR A 1 87 ? -12.531 20.766 2.334 1 65.81 87 THR A N 1
ATOM 669 C CA . THR A 1 87 ? -13.25 19.516 2.539 1 65.81 87 THR A CA 1
ATOM 670 C C . THR A 1 87 ? -13.023 18.562 1.374 1 65.81 87 THR A C 1
ATOM 672 O O . THR A 1 87 ? -12.781 17.375 1.581 1 65.81 87 THR A O 1
ATOM 675 N N . PHE A 1 88 ? -12.969 19.062 0.228 1 77.88 88 PHE A N 1
ATOM 676 C CA . PHE A 1 88 ? -12.938 18.141 -0.897 1 77.88 88 PHE A CA 1
ATOM 677 C C . PHE A 1 88 ? -11.531 17.578 -1.097 1 77.88 88 PHE A C 1
ATOM 679 O O . PHE A 1 88 ? -11.352 16.359 -1.138 1 77.88 88 PHE A O 1
ATOM 686 N N . LEU A 1 89 ? -10.617 18.469 -1.165 1 76.88 89 LEU A N 1
ATOM 687 C CA . LEU A 1 89 ? -9.273 18.016 -1.488 1 76.88 89 LEU A CA 1
ATOM 688 C C . LEU A 1 89 ? -8.633 17.312 -0.295 1 76.88 89 LEU A C 1
ATOM 690 O O . LEU A 1 89 ? -8.125 16.188 -0.425 1 76.88 89 LEU A O 1
ATOM 694 N N . CYS A 1 90 ? -8.75 17.859 0.83 1 75.19 90 CYS A N 1
ATOM 695 C CA . CYS A 1 90 ? -8.031 17.328 1.98 1 75.19 90 CYS A CA 1
ATOM 696 C C . CYS A 1 90 ? -8.82 16.188 2.621 1 75.19 90 CYS A C 1
ATOM 698 O O . CYS A 1 90 ? -8.242 15.164 3 1 75.19 90 CYS A O 1
ATOM 700 N N . THR A 1 91 ? -10.141 16.375 2.58 1 78.94 91 THR A N 1
ATOM 701 C CA . THR A 1 91 ? -10.914 15.367 3.281 1 78.94 91 THR A CA 1
ATOM 702 C C . THR A 1 91 ? -11.273 14.211 2.348 1 78.94 91 THR A C 1
ATOM 704 O O . THR A 1 91 ? -10.875 13.07 2.588 1 78.94 91 THR A O 1
ATOM 707 N N . TYR A 1 92 ? -11.867 14.523 1.272 1 85.94 92 TYR A N 1
ATOM 708 C CA . TYR A 1 92 ? -12.43 13.445 0.457 1 85.94 92 TYR A CA 1
ATOM 709 C C . TYR A 1 92 ? -11.352 12.812 -0.417 1 85.94 92 TYR A C 1
ATOM 711 O O . TYR A 1 92 ? -11.328 11.594 -0.588 1 85.94 92 TYR A O 1
ATOM 719 N N . ILE A 1 93 ? -10.516 13.578 -0.983 1 87.94 93 ILE A N 1
ATOM 720 C CA . ILE A 1 93 ? -9.484 13 -1.84 1 87.94 93 ILE A CA 1
ATOM 721 C C . ILE A 1 93 ? -8.508 12.18 -0.999 1 87.94 93 ILE A C 1
ATOM 723 O O . ILE A 1 93 ? -8.07 11.109 -1.421 1 87.94 93 ILE A O 1
ATOM 727 N N . HIS A 1 94 ? -8.227 12.672 0.13 1 84.38 94 HIS A N 1
ATOM 728 C CA . HIS A 1 94 ? -7.395 11.898 1.038 1 84.38 94 HIS A CA 1
ATOM 729 C C . HIS A 1 94 ? -8.094 10.609 1.461 1 84.38 94 HIS A C 1
ATOM 731 O O . HIS A 1 94 ? -7.445 9.562 1.6 1 84.38 94 HIS A O 1
ATOM 737 N N . ALA A 1 95 ? -9.367 10.734 1.658 1 89.12 95 ALA A N 1
ATOM 738 C CA . ALA A 1 95 ? -10.133 9.547 2.031 1 89.12 95 ALA A CA 1
ATOM 739 C C . ALA A 1 95 ? -10.109 8.508 0.913 1 89.12 95 ALA A C 1
ATOM 741 O O . ALA A 1 95 ? -10.016 7.305 1.176 1 89.12 95 ALA A O 1
ATOM 742 N N . ILE A 1 96 ? -10.164 8.961 -0.284 1 93.81 96 ILE A N 1
ATOM 743 C CA . ILE A 1 96 ? -10.109 8.055 -1.425 1 93.81 96 ILE A CA 1
ATOM 744 C C . ILE A 1 96 ? -8.734 7.395 -1.494 1 93.81 96 ILE A C 1
ATOM 746 O O . ILE A 1 96 ? -8.625 6.199 -1.771 1 93.81 96 ILE A O 1
ATOM 750 N N . ALA A 1 97 ? -7.699 8.148 -1.245 1 92.94 97 ALA A N 1
ATOM 751 C CA . ALA A 1 97 ? -6.348 7.594 -1.228 1 92.94 97 ALA A CA 1
ATOM 752 C C . ALA A 1 97 ? -6.207 6.527 -0.146 1 92.94 97 ALA A C 1
ATOM 754 O O . ALA A 1 97 ? -5.66 5.453 -0.395 1 92.94 97 ALA A O 1
ATOM 755 N N . GLY A 1 98 ? -6.734 6.871 0.995 1 91.69 98 GLY A N 1
ATOM 756 C CA . GLY A 1 98 ? -6.688 5.898 2.076 1 91.69 98 GLY A CA 1
ATOM 757 C C . GLY A 1 98 ? -7.477 4.637 1.779 1 91.69 98 GLY A C 1
ATOM 758 O O . GLY A 1 98 ? -7.051 3.535 2.137 1 91.69 98 GLY A O 1
ATOM 759 N N . PHE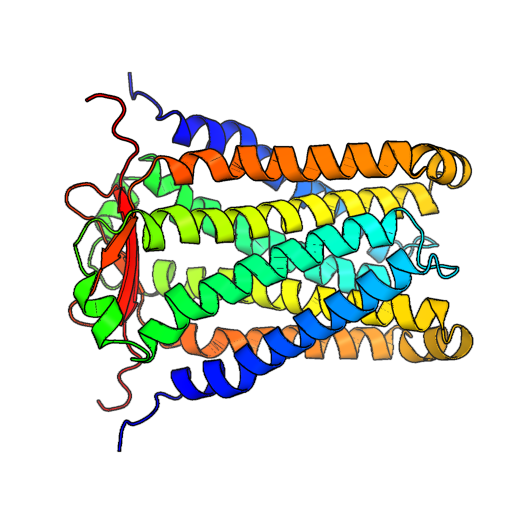 A 1 99 ? -8.586 4.859 1.157 1 94.75 99 PHE A N 1
ATOM 760 C CA . PHE A 1 99 ? -9.398 3.715 0.758 1 94.75 99 PHE A CA 1
ATOM 761 C C . PHE A 1 99 ? -8.617 2.795 -0.172 1 94.75 99 PHE A C 1
ATOM 763 O O . PHE A 1 99 ? -8.609 1.575 0.012 1 94.75 99 PHE A O 1
ATOM 770 N N . GLY A 1 100 ? -8.008 3.33 -1.139 1 96.25 100 GLY A N 1
ATOM 771 C CA . GLY A 1 100 ? -7.184 2.537 -2.037 1 96.25 100 GLY A CA 1
ATOM 772 C C . GLY A 1 100 ? -6.098 1.758 -1.319 1 96.25 100 GLY A C 1
ATOM 773 O O . GLY A 1 100 ? -5.867 0.585 -1.621 1 96.25 100 GLY A O 1
ATOM 774 N N . SER A 1 101 ? -5.477 2.373 -0.418 1 94.19 101 SER A N 1
ATOM 775 C CA . SER A 1 101 ? -4.41 1.727 0.336 1 94.19 101 SER A CA 1
ATOM 776 C C . SER A 1 101 ? -4.945 0.566 1.168 1 94.19 101 SER A C 1
ATOM 778 O O . SER A 1 101 ? -4.309 -0.488 1.255 1 94.19 101 SER A O 1
ATOM 780 N N . ARG A 1 102 ? -6.109 0.787 1.727 1 94.56 102 ARG A N 1
ATOM 781 C CA . ARG A 1 102 ? -6.695 -0.264 2.553 1 94.56 102 ARG A CA 1
ATOM 782 C C . ARG A 1 102 ? -7.133 -1.448 1.7 1 94.56 102 ARG A C 1
ATOM 784 O O . ARG A 1 102 ? -6.973 -2.604 2.102 1 94.56 102 ARG A O 1
ATOM 791 N N . VAL A 1 103 ? -7.699 -1.153 0.646 1 96.56 103 VAL A N 1
ATOM 792 C CA . VAL A 1 103 ? -8.133 -2.207 -0.264 1 96.56 103 VAL A CA 1
ATOM 793 C C . VAL A 1 103 ? -6.93 -3.031 -0.716 1 96.56 103 VAL A C 1
ATOM 795 O O . VAL A 1 103 ? -6.988 -4.262 -0.747 1 96.56 103 VAL A O 1
ATOM 798 N N . SER A 1 104 ? -5.883 -2.373 -1.103 1 96.12 104 SER A N 1
ATOM 799 C CA . SER A 1 104 ? -4.672 -3.072 -1.513 1 96.12 104 SER A CA 1
ATOM 800 C C . SER A 1 104 ? -4.098 -3.9 -0.368 1 96.12 104 SER A C 1
ATOM 802 O O . SER A 1 104 ? -3.666 -5.039 -0.574 1 96.12 104 SER A O 1
ATOM 804 N N . PHE A 1 105 ? -4.113 -3.363 0.777 1 94.38 105 PHE A N 1
ATOM 805 C CA . PHE A 1 105 ? -3.578 -4.047 1.949 1 94.38 105 PHE A CA 1
ATOM 806 C C . PHE A 1 105 ? -4.363 -5.32 2.238 1 94.38 105 PHE A C 1
ATOM 808 O O . PHE A 1 105 ? -3.777 -6.391 2.412 1 94.38 105 PHE A O 1
ATOM 815 N N . ILE A 1 106 ? -5.613 -5.234 2.285 1 95.19 106 ILE A N 1
ATOM 816 C CA . ILE A 1 106 ? -6.461 -6.398 2.529 1 95.19 106 ILE A CA 1
ATOM 817 C C . ILE A 1 106 ? -6.348 -7.375 1.359 1 95.19 106 ILE A C 1
ATOM 819 O O . ILE A 1 106 ? -6.355 -8.594 1.556 1 95.19 106 ILE A O 1
ATOM 823 N N . GLY A 1 107 ? -6.262 -6.801 0.213 1 96.25 107 GLY A N 1
ATOM 824 C CA . GLY A 1 107 ? -6.09 -7.637 -0.964 1 96.25 107 GLY A CA 1
ATOM 825 C C . GLY A 1 107 ? -4.867 -8.531 -0.886 1 96.25 107 GLY A C 1
ATOM 826 O O . GLY A 1 107 ? -4.895 -9.672 -1.364 1 96.25 107 GLY A O 1
ATOM 827 N N . GLN A 1 108 ? -3.855 -8.07 -0.319 1 95.19 108 GLN A N 1
ATOM 828 C CA . GLN A 1 108 ? -2.652 -8.883 -0.174 1 95.19 108 GLN A CA 1
ATOM 829 C C . GLN A 1 108 ? -2.902 -10.078 0.74 1 95.19 108 GLN A C 1
ATOM 831 O O . GLN A 1 108 ? -2.334 -11.148 0.535 1 95.19 108 GLN A O 1
ATOM 836 N N . MET A 1 109 ? -3.701 -9.859 1.646 1 95.12 109 MET A N 1
ATOM 837 C CA . MET A 1 109 ? -4.051 -10.984 2.508 1 95.12 109 MET A CA 1
ATOM 838 C C . MET A 1 109 ? -4.879 -12.016 1.748 1 95.12 109 MET A C 1
ATOM 840 O O . MET A 1 109 ? -4.707 -13.219 1.938 1 95.12 109 MET A O 1
ATOM 844 N N . VAL A 1 110 ? -5.742 -11.531 0.942 1 96.38 110 VAL A N 1
ATOM 845 C CA . VAL A 1 110 ? -6.566 -12.414 0.129 1 96.38 110 VAL A CA 1
ATOM 846 C C . VAL A 1 110 ? -5.684 -13.195 -0.847 1 96.38 110 VAL A C 1
ATOM 848 O O . VAL A 1 110 ? -5.891 -14.391 -1.064 1 96.38 110 VAL A O 1
ATOM 851 N N . ILE A 1 111 ? -4.703 -12.508 -1.406 1 95.81 111 ILE A N 1
ATOM 852 C CA . ILE A 1 111 ? -3.771 -13.18 -2.309 1 95.81 111 ILE A CA 1
ATOM 853 C C . ILE A 1 111 ? -3.014 -14.266 -1.557 1 95.81 111 ILE A C 1
ATOM 855 O O . ILE A 1 111 ? -2.811 -15.367 -2.08 1 95.81 111 ILE A O 1
ATOM 859 N N . ALA A 1 112 ? -2.611 -13.961 -0.418 1 93.62 112 ALA A N 1
ATOM 860 C CA . ALA A 1 112 ? -1.938 -14.969 0.398 1 93.62 112 ALA A CA 1
ATOM 861 C C . ALA A 1 112 ? -2.834 -16.188 0.624 1 93.62 112 ALA A C 1
ATOM 863 O O . ALA A 1 112 ? -2.379 -17.328 0.528 1 93.62 112 ALA A O 1
ATOM 864 N N . ALA A 1 113 ? -4.055 -15.945 0.915 1 94.12 113 ALA A N 1
ATOM 865 C CA . ALA A 1 113 ? -5.004 -17.031 1.104 1 94.12 113 ALA A CA 1
ATOM 866 C C . ALA A 1 113 ? -5.176 -17.844 -0.179 1 94.12 113 ALA A C 1
ATOM 868 O O . ALA A 1 113 ? -5.266 -19.078 -0.141 1 94.12 113 ALA A O 1
ATOM 869 N N . ASN A 1 114 ? -5.258 -17.125 -1.262 1 94.62 114 ASN A N 1
ATOM 870 C CA . ASN A 1 114 ? -5.371 -17.781 -2.555 1 94.62 114 ASN A CA 1
ATOM 871 C C . ASN A 1 114 ? -4.195 -18.719 -2.812 1 94.62 114 ASN A C 1
ATOM 873 O O . ASN A 1 114 ? -4.387 -19.875 -3.201 1 94.62 114 ASN A O 1
ATOM 877 N N . ARG A 1 115 ? -3.016 -18.234 -2.535 1 91.69 115 ARG A N 1
ATOM 878 C CA . ARG A 1 115 ? -1.83 -19.031 -2.811 1 91.69 115 ARG A CA 1
ATOM 879 C C . ARG A 1 115 ? -1.703 -20.172 -1.812 1 91.69 115 ARG A C 1
ATOM 881 O O . ARG A 1 115 ? -1.275 -21.281 -2.172 1 91.69 115 ARG A O 1
ATOM 888 N N . PHE A 1 116 ? -2.07 -19.969 -0.614 1 90.81 116 PHE A N 1
ATOM 889 C CA . PHE A 1 116 ? -2.043 -21.016 0.397 1 90.81 116 PHE A CA 1
ATOM 890 C C . PHE A 1 116 ? -2.975 -22.172 0.013 1 90.81 116 PHE A C 1
ATOM 892 O O . PHE A 1 116 ? -2.592 -23.328 0.09 1 90.81 116 PHE A O 1
ATOM 899 N N . THR A 1 117 ? -4.168 -21.844 -0.387 1 93.19 117 THR A N 1
ATOM 900 C CA . THR A 1 117 ? -5.133 -22.875 -0.748 1 93.19 117 THR A CA 1
ATOM 901 C C . THR A 1 117 ? -4.703 -23.594 -2.02 1 93.19 117 THR A C 1
ATOM 903 O O . THR A 1 117 ? -4.992 -24.781 -2.193 1 93.19 117 THR A O 1
ATOM 906 N N . ALA A 1 118 ? -4.035 -22.891 -2.887 1 91.62 118 ALA A N 1
ATOM 907 C CA . ALA A 1 118 ? -3.545 -23.516 -4.113 1 91.62 118 ALA A CA 1
ATOM 908 C C . ALA A 1 118 ? -2.512 -24.594 -3.807 1 91.62 118 ALA A C 1
ATOM 910 O O . ALA A 1 118 ? -2.424 -25.594 -4.52 1 91.62 118 ALA A O 1
ATOM 911 N N . ILE A 1 119 ? -1.753 -24.406 -2.801 1 91.19 119 ILE A N 1
ATOM 912 C CA . ILE A 1 119 ? -0.664 -25.328 -2.471 1 91.19 119 ILE A CA 1
ATOM 913 C C . ILE A 1 119 ? -1.175 -26.422 -1.542 1 91.19 119 ILE A C 1
ATOM 915 O O . ILE A 1 119 ? -0.947 -27.609 -1.79 1 91.19 119 ILE A O 1
ATOM 919 N N . TYR A 1 120 ? -1.934 -26.141 -0.506 1 90.62 120 TYR A N 1
ATOM 920 C CA . TYR A 1 120 ? -2.297 -27.094 0.528 1 90.62 120 TYR A CA 1
ATOM 921 C C . TYR A 1 120 ? -3.609 -27.797 0.187 1 90.62 120 TYR A C 1
ATOM 923 O O . TYR A 1 120 ? -3.83 -28.938 0.581 1 90.62 120 TYR A O 1
ATOM 931 N N . PHE A 1 121 ? -4.438 -27.109 -0.486 1 93.25 121 PHE A N 1
ATOM 932 C CA . PHE A 1 121 ? -5.754 -27.656 -0.797 1 93.25 121 PHE A CA 1
ATOM 933 C C . PHE A 1 121 ? -6.094 -27.438 -2.268 1 93.25 121 PHE A C 1
ATOM 935 O O . PHE A 1 121 ? -7.086 -26.781 -2.592 1 93.25 121 PHE A O 1
ATOM 942 N N . PRO A 1 122 ? -5.41 -28.109 -3.18 1 90.12 122 PRO A N 1
ATOM 943 C CA . PRO A 1 122 ? -5.582 -27.828 -4.605 1 90.12 122 PRO A CA 1
ATOM 944 C C . PRO A 1 122 ? -6.996 -28.125 -5.098 1 90.12 122 PRO A C 1
ATOM 946 O O . PRO A 1 122 ? -7.523 -27.406 -5.949 1 90.12 122 PRO A O 1
ATOM 949 N N . LEU A 1 123 ? -7.66 -29.141 -4.691 1 91.56 123 LEU A N 1
ATOM 950 C CA . LEU A 1 123 ? -9.016 -29.469 -5.121 1 91.56 123 LEU A CA 1
ATOM 951 C C . LEU A 1 123 ? -10.016 -28.453 -4.586 1 91.56 123 LEU A C 1
ATOM 953 O O . LEU A 1 123 ? -10.891 -27.984 -5.32 1 91.56 123 LEU A O 1
ATOM 957 N N . LYS A 1 124 ? -9.844 -28.125 -3.307 1 94 124 LYS A N 1
ATOM 958 C CA . LYS A 1 124 ? -10.719 -27.125 -2.713 1 94 124 LYS A CA 1
ATOM 959 C C . LYS A 1 124 ? -10.461 -25.75 -3.307 1 94 124 LYS A C 1
ATOM 961 O O . LYS A 1 124 ? -11.375 -24.938 -3.412 1 94 124 LYS A O 1
ATOM 966 N N . HIS A 1 125 ? -9.211 -25.5 -3.652 1 93.56 125 HIS A N 1
ATOM 967 C CA . HIS A 1 125 ? -8.82 -24.219 -4.242 1 93.56 125 HIS A CA 1
ATOM 968 C C . HIS A 1 125 ? -9.664 -23.906 -5.465 1 93.56 125 HIS A C 1
ATOM 970 O O . HIS A 1 125 ? -10.164 -22.781 -5.605 1 93.56 125 HIS A O 1
ATOM 976 N N . GLN A 1 126 ? -9.875 -24.891 -6.277 1 91.19 126 GLN A N 1
ATOM 977 C CA . GLN A 1 126 ? -10.648 -24.688 -7.496 1 91.19 126 GLN A CA 1
ATOM 978 C C . GLN A 1 126 ? -12.102 -24.375 -7.176 1 91.19 126 GLN A C 1
ATOM 980 O O . GLN A 1 126 ? -12.742 -23.578 -7.883 1 91.19 126 GLN A O 1
ATOM 985 N N . GLU A 1 127 ? -12.523 -24.922 -6.109 1 93 127 GLU A N 1
ATOM 986 C CA . GLU A 1 127 ? -13.906 -24.672 -5.707 1 93 127 GLU A CA 1
ATOM 987 C C . GLU A 1 127 ? -14.062 -23.297 -5.062 1 93 127 GLU A C 1
ATOM 989 O O . GLU A 1 127 ? -15.039 -22.594 -5.316 1 93 127 GLU A O 1
ATOM 994 N N . ILE A 1 128 ? -13.125 -22.953 -4.203 1 93.81 128 ILE A N 1
ATOM 995 C CA . ILE A 1 128 ? -13.18 -21.703 -3.434 1 93.81 128 ILE A CA 1
ATOM 996 C C . ILE A 1 128 ? -13.031 -20.516 -4.371 1 93.81 128 ILE A C 1
ATOM 998 O O . ILE A 1 128 ? -13.656 -19.469 -4.16 1 93.81 128 ILE A O 1
ATOM 1002 N N . TRP A 1 129 ? -12.25 -20.688 -5.422 1 95.31 129 TRP A N 1
ATOM 1003 C CA . TRP A 1 129 ? -11.898 -19.531 -6.23 1 95.31 129 TRP A CA 1
ATOM 1004 C C . TRP A 1 129 ? -12.578 -19.594 -7.594 1 95.31 129 TRP A C 1
ATOM 1006 O O . TRP A 1 129 ? -12 -19.172 -8.602 1 95.31 129 TRP A O 1
ATOM 1016 N N . LYS A 1 130 ? -13.742 -20.203 -7.586 1 93.88 130 LYS A N 1
ATOM 1017 C CA . LYS A 1 130 ? -14.609 -20.062 -8.75 1 93.88 130 LYS A CA 1
ATOM 1018 C C . LYS A 1 130 ? -14.984 -18.594 -8.984 1 93.88 130 LYS A C 1
ATOM 1020 O O . LYS A 1 130 ? -14.977 -17.797 -8.047 1 93.88 130 LYS A O 1
ATOM 1025 N N . PRO A 1 131 ? -15.328 -18.188 -10.148 1 90.44 131 PRO A N 1
ATOM 1026 C CA . PRO A 1 131 ? -15.562 -16.781 -10.469 1 90.44 131 PRO A CA 1
ATOM 1027 C C . PRO A 1 131 ? -16.625 -16.141 -9.586 1 90.44 131 PRO A C 1
ATOM 1029 O O . PRO A 1 131 ? -16.469 -15 -9.141 1 90.44 131 PRO A O 1
ATOM 1032 N N . GLN A 1 132 ? -17.688 -16.844 -9.32 1 94.19 132 GLN A N 1
ATOM 1033 C CA . GLN A 1 132 ? -18.75 -16.281 -8.492 1 94.19 132 GLN A CA 1
ATOM 1034 C C . GLN A 1 132 ? -18.266 -16.031 -7.066 1 94.19 132 GLN A C 1
ATOM 1036 O O . GLN A 1 132 ? -18.547 -14.977 -6.484 1 94.19 132 GLN A O 1
ATOM 1041 N N . ARG A 1 133 ? -17.578 -16.938 -6.5 1 96.31 133 ARG A N 1
ATOM 1042 C CA . ARG A 1 133 ? -17.047 -16.781 -5.148 1 96.31 133 ARG A CA 1
ATOM 1043 C C . ARG A 1 133 ? -15.922 -15.758 -5.105 1 96.31 133 ARG A C 1
ATOM 1045 O O . ARG A 1 133 ? -15.805 -14.992 -4.145 1 96.31 133 ARG A O 1
ATOM 1052 N N . THR A 1 134 ? -15.109 -15.758 -6.129 1 96.38 134 THR A N 1
ATOM 1053 C CA . THR A 1 134 ? -14.039 -14.773 -6.211 1 96.38 134 THR A CA 1
ATOM 1054 C C . THR A 1 134 ? -14.609 -13.359 -6.23 1 96.38 134 THR A C 1
ATOM 1056 O O . THR A 1 134 ? -14.086 -12.461 -5.566 1 96.38 134 THR A O 1
ATOM 1059 N N . ASN A 1 135 ? -15.703 -13.188 -6.953 1 95.88 135 ASN A N 1
ATOM 1060 C CA . ASN A 1 135 ? -16.344 -11.883 -6.992 1 95.88 135 ASN A CA 1
ATOM 1061 C C . ASN A 1 135 ? -16.875 -11.477 -5.621 1 95.88 135 ASN A C 1
ATOM 1063 O O . ASN A 1 135 ? -16.812 -10.305 -5.25 1 95.88 135 ASN A O 1
ATOM 1067 N N . LEU A 1 136 ? -17.406 -12.43 -4.984 1 97.25 136 LEU A N 1
ATOM 1068 C CA . LEU A 1 136 ? -17.875 -12.148 -3.631 1 97.25 136 LEU A CA 1
ATOM 1069 C C . LEU A 1 136 ? -16.719 -11.758 -2.727 1 97.25 136 LEU A C 1
ATOM 1071 O O . LEU A 1 136 ? -16.828 -10.828 -1.923 1 97.25 136 LEU A O 1
ATOM 1075 N N . ILE A 1 137 ? -15.625 -12.43 -2.828 1 97.31 137 ILE A N 1
ATOM 1076 C CA . ILE A 1 137 ? -14.43 -12.141 -2.035 1 97.31 137 ILE A CA 1
ATOM 1077 C C . ILE A 1 137 ? -13.93 -10.734 -2.354 1 97.31 137 ILE A C 1
ATOM 1079 O O . ILE A 1 137 ? -13.547 -9.984 -1.45 1 97.31 137 ILE A O 1
ATOM 1083 N N . ILE A 1 138 ? -13.984 -10.375 -3.564 1 97.56 138 ILE A N 1
ATOM 1084 C CA . ILE A 1 138 ? -13.57 -9.039 -3.99 1 97.56 138 ILE A CA 1
ATOM 1085 C C . ILE A 1 138 ? -14.5 -7.992 -3.391 1 97.56 138 ILE A C 1
ATOM 1087 O O . ILE A 1 138 ? -14.047 -6.957 -2.902 1 97.56 138 ILE A O 1
ATOM 1091 N N . CYS A 1 139 ? -15.758 -8.297 -3.418 1 97.94 139 CYS A N 1
ATOM 1092 C CA . CYS A 1 139 ? -16.719 -7.367 -2.834 1 97.94 139 CYS A CA 1
ATOM 1093 C C . CYS A 1 139 ? -16.484 -7.199 -1.339 1 97.94 139 CYS A C 1
ATOM 1095 O O . CYS A 1 139 ? -16.547 -6.086 -0.816 1 97.94 139 CYS A O 1
ATOM 1097 N N . LEU A 1 140 ? -16.219 -8.219 -0.687 1 96.94 140 LEU A N 1
ATOM 1098 C CA . LEU A 1 140 ? -15.93 -8.156 0.741 1 96.94 140 LEU A CA 1
ATOM 1099 C C . LEU A 1 140 ? -14.641 -7.375 0.998 1 96.94 140 LEU A C 1
ATOM 1101 O O . LEU A 1 140 ? -14.539 -6.637 1.981 1 96.94 140 LEU A O 1
ATOM 1105 N N . ASN A 1 141 ? -13.641 -7.57 0.137 1 97.06 141 ASN A N 1
ATOM 1106 C CA . ASN A 1 141 ? -12.398 -6.812 0.22 1 97.06 141 ASN A CA 1
ATOM 1107 C C . ASN A 1 141 ? -12.648 -5.312 0.108 1 97.06 141 ASN A C 1
ATOM 1109 O O . ASN A 1 141 ? -12.148 -4.531 0.923 1 97.06 141 ASN A O 1
ATOM 1113 N N . LEU A 1 142 ? -13.477 -4.938 -0.833 1 97.44 142 LEU A N 1
ATOM 1114 C CA . LEU A 1 142 ? -13.812 -3.531 -1.026 1 97.44 142 LEU A CA 1
ATOM 1115 C C . LEU A 1 142 ? -14.594 -2.988 0.165 1 97.44 142 LEU A C 1
ATOM 1117 O O . LEU A 1 142 ? -14.336 -1.872 0.625 1 97.44 142 LEU A O 1
ATOM 1121 N N . PHE A 1 143 ? -15.438 -3.795 0.657 1 96.44 143 PHE A N 1
ATOM 1122 C CA . PHE A 1 143 ? -16.25 -3.391 1.79 1 96.44 143 PHE A CA 1
ATOM 1123 C C . PHE A 1 143 ? -15.406 -3.211 3.041 1 96.44 143 PHE A C 1
ATOM 1125 O O . PHE A 1 143 ? -15.594 -2.252 3.793 1 96.44 143 PHE A O 1
ATOM 1132 N N . ALA A 1 144 ? -14.57 -4.117 3.301 1 93.38 144 ALA A N 1
ATOM 1133 C CA . ALA A 1 144 ? -13.688 -4.023 4.457 1 93.38 144 ALA A CA 1
ATOM 1134 C C . ALA A 1 144 ? -12.797 -2.785 4.363 1 93.38 144 ALA A C 1
ATOM 1136 O O . ALA A 1 144 ? -12.562 -2.104 5.367 1 93.38 144 ALA A O 1
ATOM 1137 N N . GLY A 1 145 ? -12.289 -2.541 3.135 1 94 145 GLY A N 1
ATOM 1138 C CA . GLY A 1 145 ? -11.516 -1.323 2.951 1 94 145 GLY A CA 1
ATOM 1139 C C . GLY A 1 145 ? -12.305 -0.063 3.244 1 94 145 GLY A C 1
ATOM 1140 O O . GLY A 1 145 ? -11.797 0.863 3.879 1 94 145 GLY A O 1
ATOM 1141 N N . PHE A 1 146 ? -13.5 -0.057 2.85 1 93.25 146 PHE A N 1
ATOM 1142 C CA . PHE A 1 146 ? -14.367 1.091 3.084 1 93.25 146 PHE A CA 1
ATOM 1143 C C . PHE A 1 146 ? -14.625 1.277 4.574 1 93.25 146 PHE A C 1
ATOM 1145 O O . PHE A 1 146 ? -14.602 2.402 5.074 1 93.25 146 PHE A O 1
ATOM 1152 N N . LEU A 1 147 ? -14.898 0.247 5.227 1 88.88 147 LEU A N 1
ATOM 1153 C CA . LEU A 1 147 ? -15.172 0.317 6.656 1 88.88 147 LEU A CA 1
ATOM 1154 C C . LEU A 1 147 ? -13.961 0.864 7.414 1 88.88 147 LEU A C 1
ATOM 1156 O O . LEU A 1 147 ? -14.117 1.682 8.328 1 88.88 147 LEU A O 1
ATOM 1160 N N . LEU A 1 148 ? -12.828 0.467 7.055 1 89.38 148 LEU A N 1
ATOM 1161 C CA . LEU A 1 148 ? -11.609 0.89 7.734 1 89.38 148 LEU A CA 1
ATOM 1162 C C . LEU A 1 148 ? -11.328 2.367 7.48 1 89.38 148 LEU A C 1
ATOM 1164 O O . LEU A 1 148 ? -10.797 3.061 8.352 1 89.38 148 LEU A O 1
ATOM 1168 N N . GLN A 1 149 ? -11.727 2.805 6.293 1 89.88 149 GLN A N 1
ATOM 1169 C CA . GLN A 1 149 ? -11.398 4.18 5.926 1 89.88 149 GLN A CA 1
ATOM 1170 C C . GLN A 1 149 ? -12.57 5.113 6.203 1 89.88 149 GLN A C 1
ATOM 1172 O O . GLN A 1 149 ? -12.414 6.336 6.211 1 89.88 149 GLN A O 1
ATOM 1177 N N . SER A 1 150 ? -13.727 4.711 6.551 1 86.12 150 SER A N 1
ATOM 1178 C CA . SER A 1 150 ? -14.953 5.488 6.668 1 86.12 150 SER A CA 1
ATOM 1179 C C . SER A 1 150 ? -14.812 6.605 7.695 1 86.12 150 SER A C 1
ATOM 1181 O O . SER A 1 150 ? -15.352 7.699 7.512 1 86.12 150 SER A O 1
ATOM 1183 N N . PRO A 1 151 ? -14.055 6.504 8.766 1 79.88 151 PRO A N 1
ATOM 1184 C CA . PRO A 1 151 ? -13.969 7.613 9.711 1 79.88 151 PRO A CA 1
ATOM 1185 C C . PRO A 1 151 ? -13.336 8.867 9.102 1 79.88 151 PRO A C 1
ATOM 1187 O O . PRO A 1 151 ? -13.656 9.984 9.516 1 79.88 151 PRO A O 1
ATOM 1190 N N . SER A 1 152 ? -12.492 8.695 8.172 1 79.31 152 SER A N 1
ATOM 1191 C CA . SER A 1 152 ? -11.789 9.828 7.582 1 79.31 152 SER A CA 1
ATOM 1192 C C . SER A 1 152 ? -12.734 10.695 6.754 1 79.31 152 SER A C 1
ATOM 1194 O O . SER A 1 152 ? -12.461 11.875 6.516 1 79.31 152 SER A O 1
ATOM 1196 N N . ILE A 1 153 ? -13.836 10.125 6.367 1 81.31 153 ILE A N 1
ATOM 1197 C CA . ILE A 1 153 ? -14.789 10.867 5.551 1 81.31 153 ILE A CA 1
ATOM 1198 C C . ILE A 1 153 ? -15.516 11.898 6.414 1 81.31 153 ILE A C 1
ATOM 1200 O O . ILE A 1 153 ? -16 12.914 5.906 1 81.31 153 ILE A O 1
ATOM 1204 N N . PHE A 1 154 ? -15.492 11.688 7.715 1 77.31 154 PHE A N 1
ATOM 1205 C CA . PHE A 1 154 ? -16.25 12.555 8.602 1 77.31 154 PHE A CA 1
ATOM 1206 C C . PHE A 1 154 ? -15.344 13.547 9.312 1 77.31 154 PHE A C 1
ATOM 1208 O O . PHE A 1 154 ? -15.797 14.32 10.164 1 77.31 154 PHE A O 1
ATOM 1215 N N . THR A 1 155 ? -14.102 13.5 8.969 1 73.38 155 THR A N 1
ATOM 1216 C CA . THR A 1 155 ? -13.148 14.438 9.562 1 73.38 155 THR A CA 1
ATOM 1217 C C . THR A 1 155 ? -12.773 15.531 8.562 1 73.38 155 THR A C 1
ATOM 1219 O O . THR A 1 155 ? -12.539 15.25 7.387 1 73.38 155 THR A O 1
ATOM 1222 N N . THR A 1 156 ? -12.828 16.719 9.016 1 73.38 156 THR A N 1
ATOM 1223 C CA . THR A 1 156 ? -12.484 17.828 8.133 1 73.38 156 THR A CA 1
ATOM 1224 C C . THR A 1 156 ? -10.969 17.984 8.031 1 73.38 156 THR A C 1
ATOM 1226 O O . THR A 1 156 ? -10.273 18.047 9.047 1 73.38 156 THR A O 1
ATOM 1229 N N . GLY A 1 157 ? -10.547 18.016 6.781 1 74.56 157 GLY A N 1
ATOM 1230 C CA . GLY A 1 157 ? -9.125 18.188 6.531 1 74.56 157 GLY A CA 1
ATOM 1231 C C . GLY A 1 157 ? -8.758 19.609 6.152 1 74.56 157 GLY A C 1
ATOM 1232 O O . GLY A 1 157 ? -9.562 20.328 5.547 1 74.56 157 GLY A O 1
ATOM 1233 N N . TYR A 1 158 ? -7.5 19.984 6.602 1 74.31 158 TYR A N 1
ATOM 1234 C CA . TYR A 1 158 ? -6.949 21.297 6.309 1 74.31 158 TYR A CA 1
ATOM 1235 C C . TYR A 1 158 ? -5.539 21.188 5.746 1 74.31 158 TYR A C 1
ATOM 1237 O O . TYR A 1 158 ? -4.758 20.344 6.176 1 74.31 158 TYR A O 1
ATOM 1245 N N . TYR A 1 159 ? -5.371 22.125 4.777 1 77.31 159 TYR A N 1
ATOM 1246 C CA . TYR A 1 159 ? -3.973 22.312 4.402 1 77.31 159 TYR A CA 1
ATOM 1247 C C . TYR A 1 159 ? -3.271 23.266 5.359 1 77.31 159 TYR A C 1
ATOM 1249 O O . TYR A 1 159 ? -3.842 24.281 5.766 1 77.31 159 TYR A O 1
ATOM 1257 N N . VAL A 1 160 ? -2.16 22.844 5.738 1 71.94 160 VAL A N 1
ATOM 1258 C CA . VAL A 1 160 ? -1.412 23.672 6.672 1 71.94 160 VAL A CA 1
ATOM 1259 C C . VAL A 1 160 ? -0.016 23.953 6.117 1 71.94 160 VAL A C 1
ATOM 1261 O O . VAL A 1 160 ? 0.511 23.156 5.328 1 71.94 160 VAL A O 1
ATOM 1264 N N . ALA A 1 161 ? 0.309 25.281 6.289 1 63.47 161 ALA A N 1
ATOM 1265 C CA . ALA A 1 161 ? 1.685 25.656 5.961 1 63.47 161 ALA A CA 1
ATOM 1266 C C . ALA A 1 161 ? 2.422 26.172 7.188 1 63.47 161 ALA A C 1
ATOM 1268 O O . ALA A 1 161 ? 1.812 26.781 8.07 1 63.47 161 ALA A O 1
ATOM 1269 N N . GLY A 1 162 ? 3.572 25.641 7.688 1 55.47 162 GLY A N 1
ATOM 1270 C CA . GLY A 1 162 ? 4.305 26.172 8.828 1 55.47 162 GLY A CA 1
ATOM 1271 C C . GLY A 1 162 ? 5.578 26.891 8.438 1 55.47 162 GLY A C 1
ATOM 1272 O O . GLY A 1 162 ? 5.867 27.062 7.254 1 55.47 162 GLY A O 1
ATOM 1273 N N . TYR A 1 163 ? 6.105 27.641 9.375 1 49.78 163 TYR A N 1
ATOM 1274 C CA . TYR A 1 163 ? 7.262 28.531 9.234 1 49.78 163 TYR A CA 1
ATOM 1275 C C . TYR A 1 163 ? 8.305 27.922 8.305 1 49.78 163 TYR A C 1
ATOM 1277 O O . TYR A 1 163 ? 8.82 28.594 7.414 1 49.78 163 TYR A O 1
ATOM 1285 N N . ASN A 1 164 ? 8.57 26.609 8.547 1 50.03 164 ASN A N 1
ATOM 1286 C CA . ASN A 1 164 ? 9.594 25.969 7.727 1 50.03 164 ASN A CA 1
ATOM 1287 C C . ASN A 1 164 ? 9.031 24.797 6.941 1 50.03 164 ASN A C 1
ATOM 1289 O O . ASN A 1 164 ? 9.789 23.938 6.48 1 50.03 164 ASN A O 1
ATOM 1293 N N . CYS A 1 165 ? 7.691 24.828 6.949 1 54.16 165 CYS A N 1
ATOM 1294 C CA . CYS A 1 165 ? 7.121 23.688 6.234 1 54.16 165 CYS A CA 1
ATOM 1295 C C . CYS A 1 165 ? 6.395 24.141 4.977 1 54.16 165 CYS A C 1
ATOM 1297 O O . CYS A 1 165 ? 5.816 25.234 4.949 1 54.16 165 CYS A O 1
ATOM 1299 N N . ALA A 1 166 ? 6.656 23.391 3.805 1 61.28 166 ALA A N 1
ATOM 1300 C CA . ALA A 1 166 ? 5.961 23.797 2.59 1 61.28 166 ALA A CA 1
ATOM 1301 C C . ALA A 1 166 ? 4.469 23.5 2.684 1 61.28 166 ALA A C 1
ATOM 1303 O O . ALA A 1 166 ? 3.635 24.406 2.643 1 61.28 166 ALA A O 1
ATOM 1304 N N . TYR A 1 167 ? 4.07 22.266 2.693 1 65.12 167 TYR A N 1
ATOM 1305 C CA . TYR A 1 167 ? 2.654 21.922 2.752 1 65.12 167 TYR A CA 1
ATOM 1306 C C . TYR A 1 167 ? 2.436 20.641 3.549 1 65.12 167 TYR A C 1
ATOM 1308 O O . TYR A 1 167 ? 3.316 19.781 3.604 1 65.12 167 TYR A O 1
ATOM 1316 N N . GLY A 1 168 ? 1.493 20.625 4.453 1 71.06 168 GLY A N 1
ATOM 1317 C CA . GLY A 1 168 ? 1.04 19.438 5.164 1 71.06 168 GLY A CA 1
ATOM 1318 C C . GLY A 1 168 ? -0.469 19.359 5.289 1 71.06 168 GLY A C 1
ATOM 1319 O O . GLY A 1 168 ? -1.188 20.188 4.734 1 71.06 168 GLY A O 1
ATOM 1320 N N . MET A 1 169 ? -0.865 18.219 5.75 1 72.56 169 MET A N 1
ATOM 1321 C CA . MET A 1 169 ? -2.295 18.016 5.965 1 72.56 169 MET A CA 1
ATOM 1322 C C . MET A 1 169 ? -2.59 17.719 7.43 1 72.56 169 MET A C 1
ATOM 1324 O O . MET A 1 169 ? -1.833 17 8.086 1 72.56 169 MET A O 1
ATOM 1328 N N . ALA A 1 170 ? -3.602 18.344 7.867 1 69.06 170 ALA A N 1
ATOM 1329 C CA . ALA A 1 170 ? -4.09 18.109 9.227 1 69.06 170 ALA A CA 1
ATOM 1330 C C . ALA A 1 170 ? -5.578 17.766 9.219 1 69.06 170 ALA A C 1
ATOM 1332 O O . ALA A 1 170 ? -6.328 18.234 8.367 1 69.06 170 ALA A O 1
ATOM 1333 N N . PHE A 1 171 ? -5.926 16.844 10.055 1 67.5 171 PHE A N 1
ATOM 1334 C CA . PHE A 1 171 ? -7.309 16.391 10.102 1 67.5 171 PHE A CA 1
ATOM 1335 C C . PHE A 1 171 ? -7.922 16.656 11.469 1 67.5 171 PHE A C 1
ATOM 1337 O O . PHE A 1 171 ? -7.262 16.484 12.492 1 67.5 171 PHE A O 1
ATOM 1344 N N . GLY A 1 172 ? -9.125 17.297 11.414 1 63.88 172 GLY A N 1
ATOM 1345 C CA . GLY A 1 172 ? -9.859 17.609 12.625 1 63.88 172 GLY A CA 1
ATOM 1346 C C . GLY A 1 172 ? -10.414 16.375 13.32 1 63.88 172 GLY A C 1
ATOM 1347 O O . GLY A 1 172 ? -10.281 15.266 12.812 1 63.88 172 GLY A O 1
ATOM 1348 N N . THR A 1 173 ? -10.797 16.531 14.625 1 55.97 173 THR A N 1
ATOM 1349 C CA . THR A 1 173 ? -11.469 15.477 15.375 1 55.97 173 THR A CA 1
ATOM 1350 C C . THR A 1 173 ? -12.945 15.398 15 1 55.97 173 THR A C 1
ATOM 1352 O O . THR A 1 173 ? -13.523 16.391 14.539 1 55.97 173 THR A O 1
ATOM 1355 N N . ILE A 1 174 ? -13.469 14.203 14.766 1 47.41 174 ILE A N 1
ATOM 1356 C CA . ILE A 1 174 ? -14.914 14.062 14.57 1 47.41 174 ILE A CA 1
ATOM 1357 C C . ILE A 1 174 ? -15.656 14.672 15.758 1 47.41 174 ILE A C 1
ATOM 1359 O O . ILE A 1 174 ? -15.461 14.258 16.906 1 47.41 174 ILE A O 1
ATOM 1363 N N . ASN A 1 175 ? -15.891 15.938 15.789 1 40.59 175 ASN A N 1
ATOM 1364 C CA . ASN A 1 175 ? -16.734 16.484 16.844 1 40.59 175 ASN A CA 1
ATOM 1365 C C . ASN A 1 175 ? -18.141 15.875 16.797 1 40.59 175 ASN A C 1
ATOM 1367 O O . ASN A 1 175 ? -18.875 16.078 15.836 1 40.59 175 ASN A O 1
ATOM 1371 N N . VAL A 1 176 ? -18.516 14.781 17.297 1 36.56 176 VAL A N 1
ATOM 1372 C CA . VAL A 1 176 ? -19.906 14.375 17.484 1 36.56 176 VAL A CA 1
ATOM 1373 C C . VAL A 1 176 ? -20.641 15.414 18.312 1 36.56 176 VAL A C 1
ATOM 1375 O O . VAL A 1 176 ? -21.875 15.5 18.281 1 36.56 176 VAL A O 1
ATOM 1378 N N . ASN A 1 177 ? -20.203 15.875 19.25 1 31.98 177 ASN A N 1
ATOM 1379 C CA . ASN A 1 177 ? -21.094 16.578 20.156 1 31.98 177 ASN A CA 1
ATOM 1380 C C . ASN A 1 177 ? -21.641 17.859 19.516 1 31.98 177 ASN A C 1
ATOM 1382 O O . ASN A 1 177 ? -22.312 18.656 20.172 1 31.98 177 ASN A O 1
ATOM 1386 N N . GLU A 1 178 ? -21.219 18.406 18.422 1 30.81 178 GLU A N 1
ATOM 1387 C CA . GLU A 1 178 ? -22.234 19.438 18.328 1 30.81 178 GLU A CA 1
ATOM 1388 C C . GLU A 1 178 ? -23.562 18.875 17.844 1 30.81 178 GLU A C 1
ATOM 1390 O O . GLU A 1 178 ? -23.594 17.984 16.984 1 30.81 178 GLU A O 1
ATOM 1395 N N . MET B 1 1 ? -16.531 10.156 30.891 1 24.31 1 MET B N 1
ATOM 1396 C CA . MET B 1 1 ? -16.531 8.945 30.078 1 24.31 1 MET B CA 1
ATOM 1397 C C . MET B 1 1 ? -15.984 9.242 28.672 1 24.31 1 MET B C 1
ATOM 1399 O O . MET B 1 1 ? -16.484 10.133 27.984 1 24.31 1 MET B O 1
ATOM 1403 N N . VAL B 1 2 ? -14.758 9.141 28.438 1 35.72 2 VAL B N 1
ATOM 1404 C CA . VAL B 1 2 ? -14.039 9.633 27.266 1 35.72 2 VAL B CA 1
ATOM 1405 C C . VAL B 1 2 ? -14.75 9.156 26 1 35.72 2 VAL B C 1
ATOM 1407 O O . VAL B 1 2 ? -14.953 7.961 25.797 1 35.72 2 VAL B O 1
ATOM 1410 N N . SER B 1 3 ? -15.797 9.703 25.547 1 40.5 3 SER B N 1
ATOM 1411 C CA . SER B 1 3 ? -16.562 9.422 24.328 1 40.5 3 SER B CA 1
ATOM 1412 C C . SER B 1 3 ? -15.648 8.977 23.188 1 40.5 3 SER B C 1
ATOM 1414 O O . SER B 1 3 ? -14.836 9.758 22.703 1 40.5 3 SER B O 1
ATOM 1416 N N . VAL B 1 4 ? -15.188 7.809 23.422 1 50.38 4 VAL B N 1
ATOM 1417 C CA . VAL B 1 4 ? -14.383 7.191 22.375 1 50.38 4 VAL B CA 1
ATOM 1418 C C . VAL B 1 4 ? -15.047 7.41 21.016 1 50.38 4 VAL B C 1
ATOM 1420 O O . VAL B 1 4 ? -16.172 6.953 20.781 1 50.38 4 VAL B O 1
ATOM 1423 N N . SER B 1 5 ? -14.633 8.43 20.266 1 65.5 5 SER B N 1
ATOM 1424 C CA . SER B 1 5 ? -15.172 8.797 18.969 1 65.5 5 SER B CA 1
ATOM 1425 C C . SER B 1 5 ? -15.242 7.586 18.047 1 65.5 5 SER B C 1
ATOM 1427 O O . SER B 1 5 ? -14.562 6.586 18.266 1 65.5 5 SER B O 1
ATOM 1429 N N . VAL B 1 6 ? -16.453 7.285 17.547 1 68.25 6 VAL B N 1
ATOM 1430 C CA . VAL B 1 6 ? -16.672 6.266 16.531 1 68.25 6 VAL B CA 1
ATOM 1431 C C . VAL B 1 6 ? -15.383 6.004 15.766 1 68.25 6 VAL B C 1
ATOM 1433 O O . VAL B 1 6 ? -15.07 4.855 15.445 1 68.25 6 VAL B O 1
ATOM 1436 N N . GLU B 1 7 ? -14.578 6.977 15.742 1 73 7 GLU B N 1
ATOM 1437 C CA . GLU B 1 7 ? -13.305 6.84 15.039 1 73 7 GLU B CA 1
ATOM 1438 C C . GLU B 1 7 ? -12.32 5.988 15.836 1 73 7 GLU B C 1
ATOM 1440 O O . GLU B 1 7 ? -11.648 5.117 15.281 1 73 7 GLU B O 1
ATOM 1445 N N . ALA B 1 8 ? -12.367 6.215 17.078 1 73.5 8 ALA B N 1
ATOM 1446 C CA . ALA B 1 8 ? -11.477 5.445 17.938 1 73.5 8 ALA B CA 1
ATOM 1447 C C . ALA B 1 8 ? -11.875 3.973 17.969 1 73.5 8 ALA B C 1
ATOM 1449 O O . ALA B 1 8 ? -11.016 3.088 17.9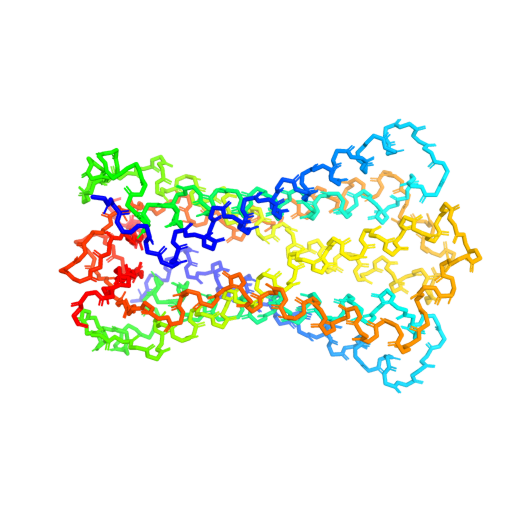69 1 73.5 8 ALA B O 1
ATOM 1450 N N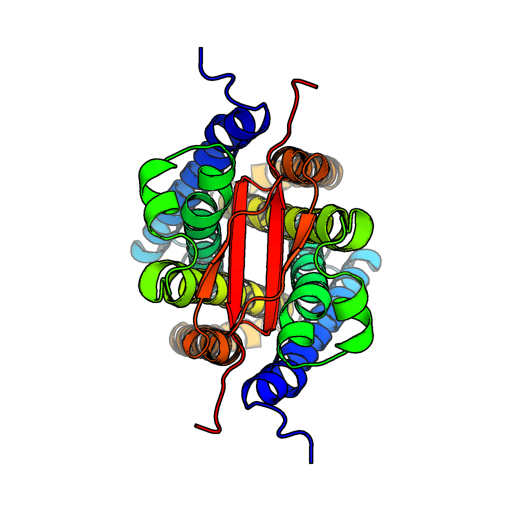 . PHE B 1 9 ? -13.109 3.801 17.938 1 76.62 9 PHE B N 1
ATOM 1451 C CA . PHE B 1 9 ? -13.617 2.436 17.969 1 76.62 9 PHE B CA 1
ATOM 1452 C C . PHE B 1 9 ? -13.203 1.677 16.703 1 76.62 9 PHE B C 1
ATOM 1454 O O . PHE B 1 9 ? -12.734 0.542 16.797 1 76.62 9 PHE B O 1
ATOM 1461 N N . ILE B 1 10 ? -13.344 2.236 15.609 1 78.25 10 ILE B N 1
ATOM 1462 C CA . ILE B 1 10 ? -13.016 1.577 14.352 1 78.25 10 ILE B CA 1
ATOM 1463 C C . ILE B 1 10 ? -11.508 1.324 14.289 1 78.25 10 ILE B C 1
ATOM 1465 O O . ILE B 1 10 ? -11.07 0.255 13.859 1 78.25 10 ILE B O 1
ATOM 1469 N N . LYS B 1 11 ? -10.758 2.225 14.742 1 77.88 11 LYS B N 1
ATOM 1470 C CA . LYS B 1 11 ? -9.305 2.074 14.672 1 77.88 11 LYS B CA 1
ATOM 1471 C C . LYS B 1 11 ? -8.812 1.006 15.648 1 77.88 11 LYS B C 1
ATOM 1473 O O . LYS B 1 11 ? -7.969 0.179 15.297 1 77.88 11 LYS B O 1
ATOM 1478 N N . ILE B 1 12 ? -9.438 0.924 16.766 1 77.94 12 ILE B N 1
ATOM 1479 C CA . ILE B 1 12 ? -8.953 -0.002 17.781 1 77.94 12 ILE B CA 1
ATOM 1480 C C . ILE B 1 12 ? -9.578 -1.38 17.562 1 77.94 12 ILE B C 1
ATOM 1482 O O . ILE B 1 12 ? -8.898 -2.4 17.688 1 77.94 12 ILE B O 1
ATOM 1486 N N . CYS B 1 13 ? -10.758 -1.375 17.125 1 81.81 13 CYS B N 1
ATOM 1487 C CA . CYS B 1 13 ? -11.453 -2.658 17.094 1 81.81 13 CYS B CA 1
ATOM 1488 C C . CYS B 1 13 ? -11.383 -3.281 15.703 1 81.81 13 CYS B C 1
ATOM 1490 O O . CYS B 1 13 ? -11.625 -4.48 15.539 1 81.81 13 CYS B O 1
ATOM 1492 N N . VAL B 1 14 ? -11.062 -2.518 14.82 1 84.69 14 VAL B N 1
ATOM 1493 C CA . VAL B 1 14 ? -11.055 -3.107 13.484 1 84.69 14 VAL B CA 1
ATOM 1494 C C . VAL B 1 14 ? -9.641 -3.041 12.898 1 84.69 14 VAL B C 1
ATOM 1496 O O . VAL B 1 14 ? -9.078 -4.062 12.5 1 84.69 14 VAL B O 1
ATOM 1499 N N . GLU B 1 15 ? -9.055 -1.876 12.93 1 87.69 15 GLU B N 1
ATOM 1500 C CA . GLU B 1 15 ? -7.758 -1.701 12.273 1 87.69 15 GLU B CA 1
ATOM 1501 C C . GLU B 1 15 ? -6.672 -2.514 12.977 1 87.69 15 GLU B C 1
ATOM 1503 O O . GLU B 1 15 ? -5.887 -3.207 12.328 1 87.69 15 GLU B O 1
ATOM 1508 N N . LEU B 1 16 ? -6.664 -2.518 14.25 1 87.5 16 LEU B N 1
ATOM 1509 C CA . LEU B 1 16 ? -5.613 -3.209 14.984 1 87.5 16 LEU B CA 1
ATOM 1510 C C . LEU B 1 16 ? -5.719 -4.719 14.797 1 87.5 16 LEU B C 1
ATOM 1512 O O . LEU B 1 16 ? -4.715 -5.391 14.555 1 87.5 16 LEU B O 1
ATOM 1516 N N . PRO B 1 17 ? -6.891 -5.27 14.891 1 89.62 17 PRO B N 1
ATOM 1517 C CA . PRO B 1 17 ? -7 -6.707 14.625 1 89.62 17 PRO B CA 1
ATOM 1518 C C . PRO B 1 17 ? -6.602 -7.074 13.195 1 89.62 17 PRO B C 1
ATOM 1520 O O . PRO B 1 17 ? -5.98 -8.117 12.977 1 89.62 17 PRO B O 1
ATOM 1523 N N . VAL B 1 18 ? -6.953 -6.297 12.258 1 90.25 18 VAL B N 1
ATOM 1524 C CA . VAL B 1 18 ? -6.578 -6.562 10.875 1 90.25 18 VAL B CA 1
ATOM 1525 C C . VAL B 1 18 ? -5.059 -6.535 10.734 1 90.25 18 VAL B C 1
ATOM 1527 O O . VAL B 1 18 ? -4.473 -7.391 10.062 1 90.25 18 VAL B O 1
ATOM 1530 N N . LEU B 1 19 ? -4.48 -5.613 11.406 1 92.5 19 LEU B N 1
ATOM 1531 C CA . LEU B 1 19 ? -3.027 -5.52 11.375 1 92.5 19 LEU B CA 1
ATOM 1532 C C . LEU B 1 19 ? -2.387 -6.73 12.047 1 92.5 19 LEU B C 1
ATOM 1534 O O . LEU B 1 19 ? -1.392 -7.266 11.547 1 92.5 19 LEU B O 1
ATOM 1538 N N . THR B 1 20 ? -2.945 -7.145 13.117 1 91.62 20 THR B N 1
ATOM 1539 C CA . THR B 1 20 ? -2.438 -8.32 13.805 1 91.62 20 THR B CA 1
ATOM 1540 C C . THR B 1 20 ? -2.57 -9.562 12.93 1 91.62 20 THR B C 1
ATOM 1542 O O . THR B 1 20 ? -1.666 -10.398 12.891 1 91.62 20 THR B O 1
ATOM 1545 N N . PHE B 1 21 ? -3.637 -9.633 12.32 1 93.25 21 PHE B N 1
ATOM 1546 C CA . PHE B 1 21 ? -3.842 -10.758 11.422 1 93.25 21 PHE B CA 1
ATOM 1547 C C . PHE B 1 21 ? -2.818 -10.734 10.289 1 93.25 21 PHE B C 1
ATOM 1549 O O . PHE B 1 21 ? -2.281 -11.773 9.914 1 93.25 21 PHE B O 1
ATOM 1556 N N . ALA B 1 22 ? -2.568 -9.617 9.742 1 93.81 22 ALA B N 1
ATOM 1557 C CA . ALA B 1 22 ? -1.59 -9.484 8.664 1 93.81 22 ALA B CA 1
ATOM 1558 C C . ALA B 1 22 ? -0.202 -9.914 9.133 1 93.81 22 ALA B C 1
ATOM 1560 O O . ALA B 1 22 ? 0.518 -10.609 8.406 1 93.81 22 ALA B O 1
ATOM 1561 N N . VAL B 1 23 ? 0.134 -9.586 10.312 1 94.25 23 VAL B N 1
ATOM 1562 C CA . VAL B 1 23 ? 1.439 -9.953 10.844 1 94.25 23 VAL B CA 1
ATOM 1563 C C . VAL B 1 23 ? 1.5 -11.461 11.07 1 94.25 23 VAL B C 1
ATOM 1565 O O . VAL B 1 23 ? 2.527 -12.094 10.812 1 94.25 23 VAL B O 1
ATOM 1568 N N . SER B 1 24 ? 0.442 -11.992 11.562 1 93.81 24 SER B N 1
ATOM 1569 C CA . SER B 1 24 ? 0.394 -13.445 11.742 1 93.81 24 SER B CA 1
ATOM 1570 C C . SER B 1 24 ? 0.561 -14.172 10.414 1 93.81 24 SER B C 1
ATOM 1572 O O . SER B 1 24 ? 1.262 -15.18 10.336 1 93.81 24 SER B O 1
ATOM 1574 N N . LEU B 1 25 ? -0.065 -13.703 9.445 1 92.81 25 LEU B N 1
ATOM 1575 C CA . LEU B 1 25 ? 0.08 -14.273 8.109 1 92.81 25 LEU B CA 1
ATOM 1576 C C . LEU B 1 25 ? 1.521 -14.156 7.625 1 92.81 25 LEU B C 1
ATOM 1578 O O . LEU B 1 25 ? 2.053 -15.086 7.016 1 92.81 25 LEU B O 1
ATOM 1582 N N . LEU B 1 26 ? 2.078 -13.039 7.859 1 94.12 26 LEU B N 1
ATOM 1583 C CA . LEU B 1 26 ? 3.473 -12.82 7.484 1 94.12 26 LEU B CA 1
ATOM 1584 C C . LEU B 1 26 ? 4.383 -13.828 8.18 1 94.12 26 LEU B C 1
ATOM 1586 O O . LEU B 1 26 ? 5.254 -14.43 7.547 1 94.12 26 LEU B O 1
ATOM 1590 N N . ILE B 1 27 ? 4.164 -14.039 9.406 1 94.31 27 ILE B N 1
ATOM 1591 C CA . ILE B 1 27 ? 4.965 -14.992 10.164 1 94.31 27 ILE B CA 1
ATOM 1592 C C . ILE B 1 27 ? 4.793 -16.391 9.578 1 94.31 27 ILE B C 1
ATOM 1594 O O . ILE B 1 27 ? 5.766 -17.125 9.414 1 94.31 27 ILE B O 1
ATOM 1598 N N . CYS B 1 28 ? 3.633 -16.75 9.273 1 92.81 28 CYS B N 1
ATOM 1599 C CA . CYS B 1 28 ? 3.359 -18.062 8.68 1 92.81 28 CYS B CA 1
ATOM 1600 C C . CYS B 1 28 ? 4.074 -18.219 7.348 1 92.81 28 CYS B C 1
ATOM 160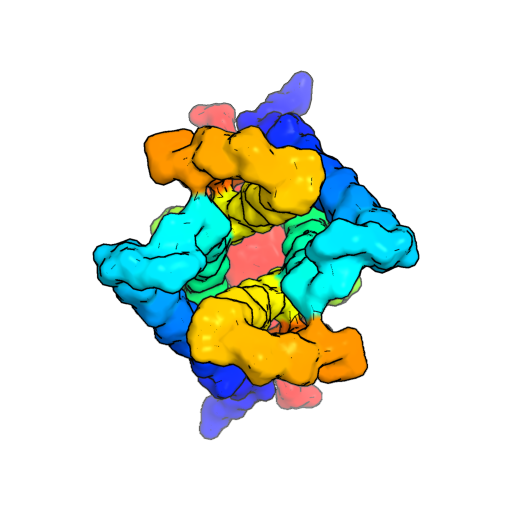2 O O . CYS B 1 28 ? 4.691 -19.25 7.086 1 92.81 28 CYS B O 1
ATOM 1604 N N . LEU B 1 29 ? 4.004 -17.219 6.566 1 92.75 29 LEU B N 1
ATOM 1605 C CA . LEU B 1 29 ? 4.645 -17.266 5.254 1 92.75 29 LEU B CA 1
ATOM 1606 C C . LEU B 1 29 ? 6.156 -17.391 5.395 1 92.75 29 LEU B C 1
ATOM 1608 O O . LEU B 1 29 ? 6.781 -18.203 4.695 1 92.75 29 LEU B O 1
ATOM 1612 N N . VAL B 1 30 ? 6.719 -16.656 6.258 1 92.44 30 VAL B N 1
ATOM 1613 C CA . VAL B 1 30 ? 8.164 -16.672 6.461 1 92.44 30 VAL B CA 1
ATOM 1614 C C . VAL B 1 30 ? 8.586 -18.047 6.992 1 92.44 30 VAL B C 1
ATOM 1616 O O . VAL B 1 30 ? 9.617 -18.578 6.582 1 92.44 30 VAL B O 1
ATOM 1619 N N . CYS B 1 31 ? 7.785 -18.609 7.801 1 93.38 31 CYS B N 1
ATOM 1620 C CA . CYS B 1 31 ? 8.086 -19.938 8.328 1 93.38 31 CYS B CA 1
ATOM 1621 C C . CYS B 1 31 ? 8.086 -20.969 7.207 1 93.38 31 CYS B C 1
ATOM 1623 O O . CYS B 1 31 ? 8.969 -21.828 7.156 1 93.38 31 CYS B O 1
ATOM 1625 N N . GLN B 1 32 ? 7.148 -20.859 6.355 1 91.38 32 GLN B N 1
ATOM 1626 C CA . GLN B 1 32 ? 7.086 -21.797 5.246 1 91.38 32 GLN B CA 1
ATOM 1627 C C . GLN B 1 32 ? 8.281 -21.625 4.312 1 91.38 32 GLN B C 1
ATOM 1629 O O . GLN B 1 32 ? 8.781 -22.609 3.756 1 91.38 32 GLN B O 1
ATOM 1634 N N . LEU B 1 33 ? 8.727 -20.438 4.16 1 89.94 33 LEU B N 1
ATOM 1635 C CA . LEU B 1 33 ? 9.867 -20.156 3.297 1 89.94 33 LEU B CA 1
ATOM 1636 C C . LEU B 1 33 ? 11.156 -20.688 3.91 1 89.94 33 LEU B C 1
ATOM 1638 O O . LEU B 1 33 ? 11.984 -21.266 3.207 1 89.94 33 LEU B O 1
ATOM 1642 N N . ILE B 1 34 ? 11.328 -20.516 5.16 1 89.81 34 ILE B N 1
ATOM 1643 C CA . ILE B 1 34 ? 12.531 -20.984 5.852 1 89.81 34 ILE B CA 1
ATOM 1644 C C . ILE B 1 34 ? 12.586 -22.5 5.836 1 89.81 34 ILE B C 1
ATOM 1646 O O . ILE B 1 34 ? 13.664 -23.094 5.676 1 89.81 34 ILE B O 1
ATOM 1650 N N . ARG B 1 35 ? 11.453 -23.188 5.902 1 91.62 35 ARG B N 1
ATOM 1651 C CA . ARG B 1 35 ? 11.383 -24.641 5.914 1 91.62 35 ARG B CA 1
ATOM 1652 C C . ARG B 1 35 ? 11.516 -25.203 4.504 1 91.62 35 ARG B C 1
ATOM 1654 O O . ARG B 1 35 ? 11.578 -26.422 4.32 1 91.62 35 ARG B O 1
ATOM 1661 N N . LYS B 1 36 ? 11.633 -24.312 3.576 1 88.31 36 LYS B N 1
ATOM 1662 C CA . LYS B 1 36 ? 11.75 -24.703 2.174 1 88.31 36 LYS B CA 1
ATOM 1663 C C . LYS B 1 36 ? 10.672 -25.719 1.795 1 88.31 36 LYS B C 1
ATOM 1665 O O . LYS B 1 36 ? 10.969 -26.75 1.188 1 88.31 36 LYS B O 1
ATOM 1670 N N . LYS B 1 37 ? 9.484 -25.391 2.277 1 86.88 37 LYS B N 1
ATOM 1671 C CA . LYS B 1 37 ? 8.359 -26.266 1.922 1 86.88 37 LYS B CA 1
ATOM 1672 C C . LYS B 1 37 ? 8.086 -26.219 0.422 1 86.88 37 LYS B C 1
ATOM 1674 O O . LYS B 1 37 ? 8.148 -25.141 -0.194 1 86.88 37 LYS B O 1
ATOM 1679 N N . GLU B 1 38 ? 7.75 -27.297 -0.079 1 85.69 38 GLU B N 1
ATOM 1680 C CA . GLU B 1 38 ? 7.488 -27.391 -1.512 1 85.69 38 GLU B CA 1
ATOM 1681 C C . GLU B 1 38 ? 6.352 -26.469 -1.929 1 85.69 38 GLU B C 1
ATOM 1683 O O . GLU B 1 38 ? 5.32 -26.406 -1.254 1 85.69 38 GLU B O 1
ATOM 1688 N N . GLY B 1 39 ? 6.539 -25.656 -2.893 1 87.88 39 GLY B N 1
ATOM 1689 C CA . GLY B 1 39 ? 5.535 -24.734 -3.391 1 87.88 39 GLY B CA 1
ATOM 1690 C C . GLY B 1 39 ? 5.758 -23.312 -2.922 1 87.88 39 GLY B C 1
ATOM 1691 O O . GLY B 1 39 ? 5.375 -22.359 -3.607 1 87.88 39 GLY B O 1
ATOM 1692 N N . PHE B 1 40 ? 6.297 -23.25 -1.693 1 89.44 40 PHE B N 1
ATOM 1693 C CA . PHE B 1 40 ? 6.477 -21.922 -1.135 1 89.44 40 PHE B CA 1
ATOM 1694 C C . PHE B 1 40 ? 7.855 -21.359 -1.479 1 89.44 40 PHE B C 1
ATOM 1696 O O . PHE B 1 40 ? 8.055 -20.141 -1.495 1 89.44 40 PHE B O 1
ATOM 1703 N N . ASP B 1 41 ? 8.773 -22.219 -1.69 1 88.25 41 ASP B N 1
ATOM 1704 C CA . ASP B 1 41 ? 10.133 -21.766 -1.986 1 88.25 41 ASP B CA 1
ATOM 1705 C C . ASP B 1 41 ? 10.266 -21.344 -3.447 1 88.25 41 ASP B C 1
ATOM 1707 O O . ASP B 1 41 ? 11 -21.969 -4.215 1 88.25 41 ASP B O 1
ATOM 1711 N N . THR B 1 42 ? 9.57 -20.344 -3.865 1 91.5 42 THR B N 1
ATOM 1712 C CA . THR B 1 42 ? 9.578 -19.797 -5.215 1 91.5 42 THR B CA 1
ATOM 1713 C C . THR B 1 42 ? 9.898 -18.297 -5.195 1 91.5 42 THR B C 1
ATOM 1715 O O . THR B 1 42 ? 9.914 -17.672 -4.133 1 91.5 42 THR B O 1
ATOM 1718 N N . GLY B 1 43 ? 10.25 -17.844 -6.336 1 92.5 43 GLY B N 1
ATOM 1719 C CA . GLY B 1 43 ? 10.508 -16.406 -6.445 1 92.5 43 GLY B CA 1
ATOM 1720 C C . GLY B 1 43 ? 9.297 -15.562 -6.117 1 92.5 43 GLY B C 1
ATOM 1721 O O . GLY B 1 43 ? 9.43 -14.461 -5.582 1 92.5 43 GLY B O 1
ATOM 1722 N N . PHE B 1 44 ? 8.133 -16.047 -6.352 1 93.75 44 PHE B N 1
ATOM 1723 C CA . PHE B 1 44 ? 6.887 -15.344 -6.062 1 93.75 44 PHE B CA 1
ATOM 1724 C C . PHE B 1 44 ? 6.777 -15.039 -4.574 1 93.75 44 PHE B C 1
ATOM 1726 O O . PHE B 1 44 ? 6.57 -13.883 -4.188 1 93.75 44 PHE B O 1
ATOM 1733 N N . PHE B 1 45 ? 6.969 -16.031 -3.752 1 94.69 45 PHE B N 1
ATOM 1734 C CA . PHE B 1 45 ? 6.727 -15.859 -2.324 1 94.69 45 PHE B CA 1
ATOM 1735 C C . PHE B 1 45 ? 7.824 -15.023 -1.682 1 94.69 45 PHE B C 1
ATOM 1737 O O . PHE B 1 45 ? 7.574 -14.281 -0.731 1 94.69 45 PHE B O 1
ATOM 1744 N N . ARG B 1 46 ? 8.977 -15.109 -2.232 1 94.88 46 ARG B N 1
ATOM 1745 C CA . ARG B 1 46 ? 10.047 -14.266 -1.707 1 94.88 46 ARG B CA 1
ATOM 1746 C C . ARG B 1 46 ? 9.758 -12.789 -1.94 1 94.88 46 ARG B C 1
ATOM 1748 O O . ARG B 1 46 ? 9.93 -11.969 -1.04 1 94.88 46 ARG B O 1
ATOM 1755 N N . VAL B 1 47 ? 9.305 -12.516 -3.115 1 96.19 47 VAL B N 1
ATOM 1756 C CA . VAL B 1 47 ? 8.953 -11.133 -3.42 1 96.19 47 VAL B CA 1
ATOM 1757 C C . VAL B 1 47 ? 7.695 -10.742 -2.65 1 96.19 47 VAL B C 1
ATOM 1759 O O . VAL B 1 47 ? 7.586 -9.609 -2.164 1 96.19 47 VAL B O 1
ATOM 1762 N N . PHE B 1 48 ? 6.816 -11.641 -2.557 1 96.62 48 PHE B N 1
ATOM 1763 C CA . PHE B 1 48 ? 5.551 -11.391 -1.879 1 96.62 48 PHE B CA 1
ATOM 1764 C C . PHE B 1 48 ? 5.777 -11.055 -0.41 1 96.62 48 PHE B C 1
ATOM 1766 O O . PHE B 1 48 ? 5.137 -10.156 0.136 1 96.62 48 PHE B O 1
ATOM 1773 N N . VAL B 1 49 ? 6.664 -11.727 0.218 1 95.31 49 VAL B N 1
ATOM 1774 C CA . VAL B 1 49 ? 6.98 -11.469 1.618 1 95.31 49 VAL B CA 1
ATOM 1775 C C . VAL B 1 49 ? 7.535 -10.055 1.771 1 95.31 49 VAL B C 1
ATOM 1777 O O . VAL B 1 49 ? 7.188 -9.344 2.719 1 95.31 49 VAL B O 1
ATOM 1780 N N . VAL B 1 50 ? 8.344 -9.664 0.854 1 96.06 50 VAL B N 1
ATOM 1781 C CA . VAL B 1 50 ? 8.906 -8.32 0.9 1 96.06 50 VAL B CA 1
ATOM 1782 C C . VAL B 1 50 ? 7.777 -7.293 0.796 1 96.06 50 VAL B C 1
ATOM 1784 O O . VAL B 1 50 ? 7.781 -6.285 1.511 1 96.06 50 VAL B O 1
ATOM 1787 N N . CYS B 1 51 ? 6.785 -7.531 -0.024 1 95.88 51 CYS B N 1
ATOM 1788 C CA . CYS B 1 51 ? 5.645 -6.637 -0.184 1 95.88 51 CYS B CA 1
ATOM 1789 C C . CYS B 1 51 ? 4.832 -6.555 1.103 1 95.88 51 CYS B C 1
ATOM 1791 O O . CYS B 1 51 ? 4.477 -5.461 1.548 1 95.88 51 CYS B O 1
ATOM 1793 N N . VAL B 1 52 ? 4.621 -7.715 1.698 1 95.12 52 VAL B N 1
ATOM 1794 C CA . VAL B 1 52 ? 3.783 -7.762 2.893 1 95.12 52 VAL B CA 1
ATOM 1795 C C . VAL B 1 52 ? 4.508 -7.094 4.059 1 95.12 52 VAL B C 1
ATOM 1797 O O . VAL B 1 52 ? 3.891 -6.398 4.867 1 95.12 52 VAL B O 1
ATOM 1800 N N . VAL B 1 53 ? 5.781 -7.32 4.105 1 95.38 53 VAL B N 1
ATOM 1801 C CA . VAL B 1 53 ? 6.555 -6.656 5.148 1 95.38 53 VAL B CA 1
ATOM 1802 C C . VAL B 1 53 ? 6.457 -5.145 4.98 1 95.38 53 VAL B C 1
ATOM 1804 O O . VAL B 1 53 ? 6.23 -4.418 5.949 1 95.38 53 VAL B O 1
ATOM 1807 N N . GLY B 1 54 ? 6.633 -4.707 3.748 1 95.88 54 GLY B N 1
ATOM 1808 C CA . GLY B 1 54 ? 6.504 -3.283 3.488 1 95.88 54 GLY B CA 1
ATOM 1809 C C . GLY B 1 54 ? 5.152 -2.723 3.889 1 95.88 54 GLY B C 1
ATOM 1810 O O . GLY B 1 54 ? 5.074 -1.677 4.535 1 95.88 54 GLY B O 1
ATOM 1811 N N . ASP B 1 55 ? 4.133 -3.402 3.613 1 94.69 55 ASP B N 1
ATOM 1812 C CA . ASP B 1 55 ? 2.781 -2.959 3.938 1 94.69 55 ASP B CA 1
ATOM 1813 C C . ASP B 1 55 ? 2.549 -2.961 5.445 1 94.69 55 ASP B C 1
ATOM 1815 O O . ASP B 1 55 ? 1.911 -2.053 5.98 1 94.69 55 ASP B O 1
ATOM 1819 N N . CYS B 1 56 ? 3.01 -3.953 6.074 1 93.81 56 CYS B N 1
ATOM 1820 C CA . CYS B 1 56 ? 2.848 -4.027 7.523 1 93.81 56 CYS B CA 1
ATOM 1821 C C . CYS B 1 56 ? 3.582 -2.887 8.219 1 93.81 56 CYS B C 1
ATOM 1823 O O . CYS B 1 56 ? 3.035 -2.246 9.117 1 93.81 56 CYS B O 1
ATOM 1825 N N . VAL B 1 57 ? 4.766 -2.676 7.762 1 94.06 57 VAL B N 1
ATOM 1826 C CA . VAL B 1 57 ? 5.543 -1.588 8.344 1 94.06 57 VAL B CA 1
ATOM 1827 C C . VAL B 1 57 ? 4.816 -0.262 8.133 1 94.06 57 VAL B C 1
ATOM 1829 O O . VAL B 1 57 ? 4.664 0.525 9.07 1 94.06 57 VAL B O 1
ATOM 1832 N N . CYS B 1 58 ? 4.355 -0.028 6.98 1 94.19 58 CYS B N 1
ATOM 1833 C CA . CYS B 1 58 ? 3.672 1.221 6.664 1 94.19 58 CYS B CA 1
ATOM 1834 C C . CYS B 1 58 ? 2.406 1.375 7.496 1 94.19 58 CYS B C 1
ATOM 1836 O O . CYS B 1 58 ? 2.211 2.4 8.148 1 94.19 58 CYS B O 1
ATOM 1838 N N . ASN B 1 59 ? 1.666 0.356 7.578 1 92.12 59 ASN B N 1
ATOM 1839 C CA . ASN B 1 59 ? 0.365 0.47 8.227 1 92.12 59 ASN B CA 1
ATOM 1840 C C . ASN B 1 59 ? 0.498 0.503 9.75 1 92.12 59 ASN B C 1
ATOM 1842 O O . ASN B 1 59 ? -0.278 1.176 10.43 1 92.12 59 ASN B O 1
ATOM 1846 N N . TYR B 1 60 ? 1.434 -0.198 10.281 1 91.44 60 TYR B N 1
ATOM 1847 C CA . TYR B 1 60 ? 1.639 -0.152 11.719 1 91.44 60 TYR B CA 1
ATOM 1848 C C . TYR B 1 60 ? 2.129 1.223 12.156 1 91.44 60 TYR B C 1
ATOM 1850 O O . TYR B 1 60 ? 1.646 1.773 13.148 1 91.44 60 TYR B O 1
ATOM 1858 N N . ILE B 1 61 ? 3.006 1.75 11.453 1 91.19 61 ILE B N 1
ATOM 1859 C CA . ILE B 1 61 ? 3.545 3.061 11.805 1 91.19 61 ILE B CA 1
ATOM 1860 C C . ILE B 1 61 ? 2.453 4.121 11.664 1 91.19 61 ILE B C 1
ATOM 1862 O O . ILE B 1 61 ? 2.26 4.941 12.562 1 91.19 61 ILE B O 1
ATOM 1866 N N . LEU B 1 62 ? 1.688 4.074 10.609 1 87.25 62 LEU B N 1
ATOM 1867 C CA . LEU B 1 62 ? 0.639 5.066 10.406 1 87.25 62 LEU B CA 1
ATOM 1868 C C . LEU B 1 62 ? -0.446 4.941 11.469 1 87.25 62 LEU B C 1
ATOM 1870 O O . LEU B 1 62 ? -0.998 5.945 11.922 1 87.25 62 LEU B O 1
ATOM 1874 N N . CYS B 1 63 ? -0.68 3.777 11.828 1 86.62 63 CYS B N 1
ATOM 1875 C CA . CYS B 1 63 ? -1.686 3.561 12.859 1 86.62 63 CYS B CA 1
ATOM 1876 C C . CYS B 1 63 ? -1.263 4.207 14.18 1 86.62 63 CYS B C 1
ATOM 1878 O O . CYS B 1 63 ? -2.057 4.898 14.82 1 86.62 63 CYS B O 1
ATOM 1880 N N . PHE B 1 64 ? -0.047 4.145 14.5 1 84.56 64 PHE B N 1
ATOM 1881 C CA . PHE B 1 64 ? 0.4 4.59 15.82 1 84.56 64 PHE B CA 1
ATOM 1882 C C . PHE B 1 64 ? 0.782 6.066 15.789 1 84.56 64 PHE B C 1
ATOM 1884 O O . PHE B 1 64 ? 0.618 6.777 16.781 1 84.56 64 PHE B O 1
ATOM 1891 N N . VAL B 1 65 ? 1.177 6.527 14.664 1 81.25 65 VAL B N 1
ATOM 1892 C CA . VAL B 1 65 ? 1.729 7.875 14.633 1 81.25 65 VAL B CA 1
ATOM 1893 C C . VAL B 1 65 ? 0.69 8.852 14.078 1 81.25 65 VAL B C 1
ATOM 1895 O O . VAL B 1 65 ? 0.712 10.039 14.398 1 81.25 65 VAL B O 1
ATOM 1898 N N . CYS B 1 66 ? -0.226 8.352 13.328 1 79 66 CYS B N 1
ATOM 1899 C CA . CYS B 1 66 ? -1.16 9.266 12.68 1 79 66 CYS B CA 1
ATOM 1900 C C . CYS B 1 66 ? -2.592 8.984 13.117 1 79 66 CYS B C 1
ATOM 1902 O O . CYS B 1 66 ? -3.303 9.891 13.555 1 79 66 CYS B O 1
ATOM 1904 N N . HIS B 1 67 ? -2.918 7.777 13.211 1 79.19 67 HIS B N 1
ATOM 1905 C CA . HIS B 1 67 ? -4.332 7.477 13.398 1 79.19 67 HIS B CA 1
ATOM 1906 C C . HIS B 1 67 ? -4.703 7.504 14.875 1 79.19 67 HIS B C 1
ATOM 1908 O O . HIS B 1 67 ? -5.691 8.133 15.266 1 79.19 67 HIS B O 1
ATOM 1914 N N . LEU B 1 68 ? -3.98 6.93 15.68 1 77.94 68 LEU B N 1
ATOM 1915 C CA . LEU B 1 68 ? -4.324 6.816 17.094 1 77.94 68 LEU B CA 1
ATOM 1916 C C . LEU B 1 68 ? -4.262 8.18 17.781 1 77.94 68 LEU B C 1
ATOM 1918 O O . LEU B 1 68 ? -5.137 8.516 18.578 1 77.94 68 LEU B O 1
ATOM 1922 N N . PRO B 1 69 ? -3.307 9 17.453 1 75.88 69 PRO B N 1
ATOM 1923 C CA . PRO B 1 69 ? -3.293 10.328 18.078 1 75.88 69 PRO B CA 1
ATOM 1924 C C . PRO B 1 69 ? -4.527 11.156 17.719 1 75.88 69 PRO B C 1
ATOM 1926 O O . PRO B 1 69 ? -4.953 12 18.516 1 75.88 69 PRO B O 1
ATOM 1929 N N . ASN B 1 70 ? -5.051 10.898 16.625 1 72.25 70 ASN B N 1
ATOM 1930 C CA . ASN B 1 70 ? -6.238 11.633 16.219 1 72.25 70 ASN B CA 1
ATOM 1931 C C . ASN B 1 70 ? -7.461 11.242 17.031 1 72.25 70 ASN B C 1
ATOM 1933 O O . ASN B 1 70 ? -8.469 11.953 17.047 1 72.25 70 ASN B O 1
ATOM 1937 N N . THR B 1 71 ? -7.383 10.109 17.656 1 72 71 THR B N 1
ATOM 1938 C CA . THR B 1 71 ? -8.477 9.672 18.516 1 72 71 THR B CA 1
ATOM 1939 C C . THR B 1 71 ? -8.266 10.141 19.953 1 72 71 THR B C 1
ATOM 1941 O O . THR B 1 71 ? -9.133 9.945 20.812 1 72 71 THR B O 1
ATOM 1944 N N . GLY B 1 72 ? -7.18 10.836 20.25 1 71.44 72 GLY B N 1
ATOM 1945 C CA . GLY B 1 72 ? -6.871 11.305 21.578 1 71.44 72 GLY B CA 1
ATOM 1946 C C . GLY B 1 72 ? -5.969 10.352 22.359 1 71.44 72 GLY B C 1
ATOM 1947 O O . GLY B 1 72 ? -5.609 10.625 23.5 1 71.44 72 GLY B O 1
ATOM 1948 N N . ALA B 1 73 ? -5.699 9.281 21.625 1 72.38 73 ALA B N 1
ATOM 1949 C CA . ALA B 1 73 ? -4.789 8.352 22.266 1 72.38 73 ALA B CA 1
ATOM 1950 C C . ALA B 1 73 ? -3.387 8.938 22.391 1 72.38 73 ALA B C 1
ATOM 1952 O O . ALA B 1 73 ? -2.898 9.578 21.453 1 72.38 73 ALA B O 1
ATOM 1953 N N . PHE B 1 74 ? -2.729 8.812 23.516 1 76.44 74 PHE B N 1
ATOM 1954 C CA . PHE B 1 74 ? -1.376 9.289 23.781 1 76.44 74 PHE B CA 1
ATOM 1955 C C . PHE B 1 74 ? -1.276 10.797 23.578 1 76.44 74 PHE B C 1
ATOM 1957 O O . PHE B 1 74 ? -0.282 11.289 23.047 1 76.44 74 PHE B O 1
ATOM 1964 N N . SER B 1 75 ? -2.344 11.469 23.859 1 73.38 75 SER B N 1
ATOM 1965 C CA . SER B 1 75 ? -2.418 12.898 23.594 1 73.38 75 SER B CA 1
ATOM 1966 C C . SER B 1 75 ? -1.326 13.656 24.344 1 73.38 75 SER B C 1
ATOM 1968 O O . SER B 1 75 ? -0.75 14.609 23.828 1 73.38 75 SER B O 1
ATOM 1970 N N . GLU B 1 76 ? -1.093 13.25 25.516 1 77.56 76 GLU B N 1
ATOM 1971 C CA . GLU B 1 76 ? -0.063 13.93 26.312 1 77.56 76 GLU B CA 1
ATOM 1972 C C . GLU B 1 76 ? 1.295 13.852 25.609 1 77.56 76 GLU B C 1
ATOM 1974 O O . GLU B 1 76 ? 2.016 14.844 25.531 1 77.56 76 GLU B O 1
ATOM 1979 N N . PHE B 1 77 ? 1.569 12.719 25.125 1 79.56 77 PHE B N 1
ATOM 1980 C CA . PHE B 1 77 ? 2.846 12.5 24.453 1 79.56 77 PHE B CA 1
ATOM 1981 C C . PHE B 1 77 ? 2.938 13.344 23.188 1 79.56 77 PHE B C 1
ATOM 1983 O O . PHE B 1 77 ? 3.939 14.031 22.969 1 79.56 77 PHE B O 1
ATOM 1990 N N . PHE B 1 78 ? 1.954 13.383 22.438 1 78 78 PHE B N 1
ATOM 1991 C CA . PHE B 1 78 ? 2.008 14.062 21.156 1 78 78 PHE B CA 1
ATOM 1992 C C . PHE B 1 78 ? 1.839 15.57 21.328 1 78 78 PHE B C 1
ATOM 1994 O O . PHE B 1 78 ? 2.371 16.359 20.531 1 78 78 PHE B O 1
ATOM 2001 N N . ASN B 1 79 ? 1.211 15.922 22.281 1 74.81 79 ASN B N 1
ATOM 2002 C CA . ASN B 1 79 ? 1.095 17.344 22.562 1 74.81 79 ASN B CA 1
ATOM 2003 C C . ASN B 1 79 ? 2.453 17.969 22.891 1 74.81 79 ASN B C 1
ATOM 2005 O O . ASN B 1 79 ? 2.703 1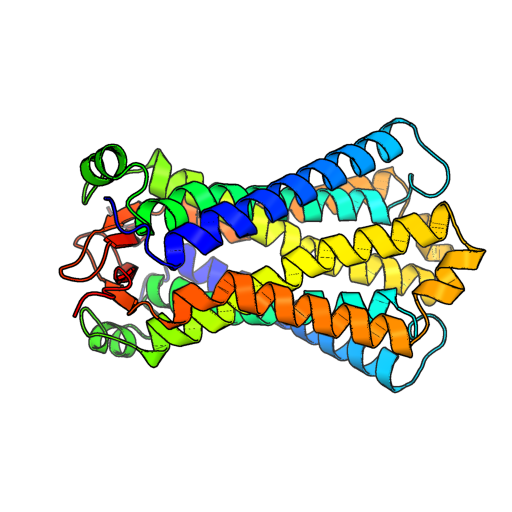9.125 22.547 1 74.81 79 ASN B O 1
ATOM 2009 N N . GLN B 1 80 ? 3.256 17.156 23.422 1 78.38 80 GLN B N 1
ATOM 2010 C CA . GLN B 1 80 ? 4.586 17.641 23.75 1 78.38 80 GLN B CA 1
ATOM 2011 C C . GLN B 1 80 ? 5.438 17.828 22.5 1 78.38 80 GLN B C 1
ATOM 2013 O O . GLN B 1 80 ? 6.422 18.562 22.516 1 78.38 80 GLN B O 1
ATOM 2018 N N . GLN B 1 81 ? 4.992 17.203 21.516 1 75.69 81 GLN B N 1
ATOM 2019 C CA . GLN B 1 81 ? 5.762 17.25 20.281 1 75.69 81 GLN B CA 1
ATOM 2020 C C . GLN B 1 81 ? 5.199 18.297 19.328 1 75.69 81 GLN B C 1
ATOM 2022 O O . GLN B 1 81 ? 5.789 18.578 18.281 1 75.69 81 GLN B O 1
ATOM 2027 N N . LEU B 1 82 ? 4.207 18.969 19.781 1 71.12 82 LEU B N 1
ATOM 2028 C CA . LEU B 1 82 ? 3.539 19.891 18.875 1 71.12 82 LEU B CA 1
ATOM 2029 C C . LEU B 1 82 ? 4.43 21.094 18.578 1 71.12 82 LEU B C 1
ATOM 2031 O O . LEU B 1 82 ? 5.035 21.672 19.5 1 71.12 82 LEU B O 1
ATOM 2035 N N . LEU B 1 83 ? 4.508 21.344 17.297 1 65.81 83 LEU B N 1
ATOM 2036 C CA . LEU B 1 83 ? 5.188 22.531 16.766 1 65.81 83 LEU B CA 1
ATOM 2037 C C . LEU B 1 83 ? 6.676 22.484 17.078 1 65.81 83 LEU B C 1
ATOM 2039 O O . LEU B 1 83 ? 7.383 23.469 16.906 1 65.81 83 LEU B O 1
ATOM 2043 N N . SER B 1 84 ? 7.039 21.453 17.672 1 68.69 84 SER B N 1
ATOM 2044 C CA . SER B 1 84 ? 8.477 21.234 17.828 1 68.69 84 SER B CA 1
ATOM 2045 C C . SER B 1 84 ? 9.023 20.359 16.719 1 68.69 84 SER B C 1
ATOM 2047 O O . SER B 1 84 ? 8.328 19.484 16.219 1 68.69 84 SER B O 1
ATOM 2049 N N . PRO B 1 85 ? 10.094 20.906 16.234 1 63.09 85 PRO B N 1
ATOM 2050 C CA . PRO B 1 85 ? 10.695 20 15.25 1 63.09 85 PRO B CA 1
ATOM 2051 C C . PRO B 1 85 ? 10.883 18.578 15.789 1 63.09 85 PRO B C 1
ATOM 2053 O O . PRO B 1 85 ? 11.445 18.406 16.875 1 63.09 85 PRO B O 1
ATOM 2056 N N . SER B 1 86 ? 9.977 17.75 15.383 1 63.94 86 SER B N 1
ATOM 2057 C CA . SER B 1 86 ? 10.102 16.359 15.773 1 63.94 86 SER B CA 1
ATOM 2058 C C . SER B 1 86 ? 10.742 15.523 14.664 1 63.94 86 SER B C 1
ATOM 2060 O O . SER B 1 86 ? 10.047 14.844 13.906 1 63.94 86 SER B O 1
ATOM 2062 N N . THR B 1 87 ? 12.039 15.586 14.734 1 66.06 87 THR B N 1
ATOM 2063 C CA . THR B 1 87 ? 12.844 14.969 13.68 1 66.06 87 THR B CA 1
ATOM 2064 C C . THR B 1 87 ? 12.656 13.461 13.664 1 66.06 87 THR B C 1
ATOM 2066 O O . THR B 1 87 ? 12.469 12.859 12.602 1 66.06 87 THR B O 1
ATOM 2069 N N . PHE B 1 88 ? 12.57 12.883 14.789 1 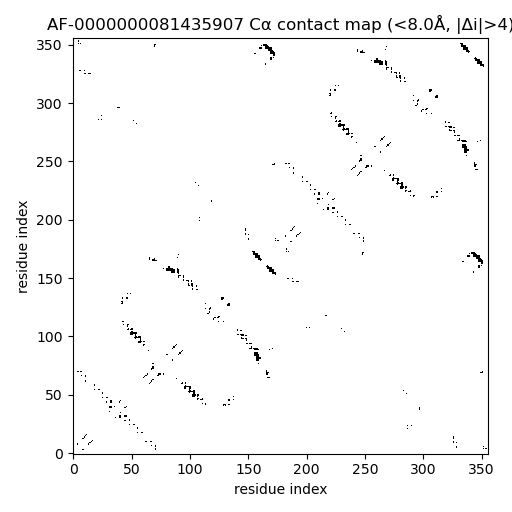77.38 88 PHE B N 1
ATOM 2070 C CA . PHE B 1 88 ? 12.602 11.43 14.773 1 77.38 88 PHE B CA 1
ATOM 2071 C C . PHE B 1 88 ? 11.219 10.867 14.445 1 77.38 88 PHE B C 1
ATOM 2073 O O . PHE B 1 88 ? 11.07 10.07 13.516 1 77.38 88 PHE B O 1
ATOM 2080 N N . LEU B 1 89 ? 10.289 11.328 15.18 1 76.81 89 LEU B N 1
ATOM 2081 C CA . LEU B 1 89 ? 8.969 10.734 15.023 1 76.81 89 LEU B CA 1
ATOM 2082 C C . LEU B 1 89 ? 8.32 11.18 13.719 1 76.81 89 LEU B C 1
ATOM 2084 O O . LEU B 1 89 ? 7.863 10.344 12.93 1 76.81 89 LEU B O 1
ATOM 2088 N N . CYS B 1 90 ? 8.359 12.398 13.453 1 75.06 90 CYS B N 1
ATOM 2089 C CA . CYS B 1 90 ? 7.633 12.898 12.289 1 75.06 90 CYS B CA 1
ATOM 2090 C C . CYS B 1 90 ? 8.453 12.719 11.016 1 75.06 90 CYS B C 1
ATOM 2092 O O . CYS B 1 90 ? 7.918 12.312 9.984 1 75.06 90 CYS B O 1
ATOM 2094 N N . THR B 1 91 ? 9.758 12.898 11.195 1 79.06 91 THR B N 1
ATOM 2095 C CA . THR B 1 91 ? 10.555 12.844 9.977 1 79.06 91 THR B CA 1
ATOM 2096 C C . THR B 1 91 ? 10.977 11.414 9.672 1 79.06 91 THR B C 1
ATOM 2098 O O . THR B 1 91 ? 10.625 10.867 8.625 1 79.06 91 THR B O 1
ATOM 2101 N N . TYR B 1 92 ? 11.586 10.797 10.602 1 85.81 92 TYR B N 1
ATOM 2102 C CA . TYR B 1 92 ? 12.203 9.508 10.297 1 85.81 92 TYR B CA 1
ATOM 2103 C C . TYR B 1 92 ? 11.172 8.391 10.328 1 85.81 92 TYR B C 1
ATOM 2105 O O . TYR B 1 92 ? 11.211 7.477 9.5 1 85.81 92 TYR B O 1
ATOM 2113 N N . ILE B 1 93 ? 10.312 8.406 11.258 1 87.69 93 ILE B N 1
ATOM 2114 C CA . ILE B 1 93 ? 9.32 7.336 11.328 1 87.69 93 ILE B CA 1
ATOM 2115 C C . ILE B 1 93 ? 8.375 7.426 10.133 1 87.69 93 ILE B C 1
ATOM 2117 O O . ILE B 1 93 ? 7.992 6.402 9.562 1 87.69 93 ILE B O 1
ATOM 2121 N N . HIS B 1 94 ? 8.062 8.594 9.805 1 84.25 94 HIS B N 1
ATOM 2122 C CA . HIS B 1 94 ? 7.25 8.766 8.609 1 84.25 94 HIS B CA 1
ATOM 2123 C C . HIS B 1 94 ? 8 8.312 7.359 1 84.25 94 HIS B C 1
ATOM 2125 O O . HIS B 1 94 ? 7.406 7.727 6.453 1 84.25 94 HIS B O 1
ATOM 2131 N N . ALA B 1 95 ? 9.266 8.594 7.359 1 89.19 95 ALA B N 1
ATOM 2132 C CA . ALA B 1 95 ? 10.078 8.164 6.223 1 89.19 95 ALA B CA 1
ATOM 2133 C C . ALA B 1 95 ? 10.125 6.641 6.129 1 89.19 95 ALA B C 1
ATOM 2135 O O . ALA B 1 95 ? 10.078 6.078 5.031 1 89.19 95 ALA B O 1
ATOM 2136 N N . ILE B 1 96 ? 10.18 6.008 7.242 1 93.81 96 ILE B N 1
ATOM 2137 C CA . ILE B 1 96 ? 10.195 4.551 7.262 1 93.81 96 ILE B CA 1
ATOM 2138 C C . ILE B 1 96 ? 8.852 4.016 6.762 1 93.81 96 ILE B C 1
ATOM 2140 O O . ILE B 1 96 ? 8.812 3.041 6.008 1 93.81 96 ILE B O 1
ATOM 2144 N N . ALA B 1 97 ? 7.777 4.633 7.168 1 92.94 97 ALA B N 1
ATOM 2145 C CA . ALA B 1 97 ? 6.453 4.234 6.691 1 92.94 97 ALA B CA 1
ATOM 2146 C C . ALA B 1 97 ? 6.344 4.387 5.18 1 92.94 97 ALA B C 1
ATOM 2148 O O . ALA B 1 97 ? 5.855 3.488 4.488 1 92.94 97 ALA B O 1
ATOM 2149 N N . GLY B 1 98 ? 6.828 5.516 4.738 1 91.69 98 GLY B N 1
ATOM 2150 C CA . GLY B 1 98 ? 6.801 5.734 3.303 1 91.69 98 GLY B CA 1
ATOM 2151 C C . GLY B 1 98 ? 7.656 4.746 2.531 1 91.69 98 GLY B C 1
ATOM 2152 O O . GLY B 1 98 ? 7.281 4.309 1.443 1 91.69 98 GLY B O 1
ATOM 2153 N N . PHE B 1 99 ? 8.773 4.453 3.121 1 94.81 99 PHE B N 1
ATOM 2154 C CA . PHE B 1 99 ? 9.648 3.461 2.508 1 94.81 99 PHE B CA 1
ATOM 2155 C C . PHE B 1 99 ? 8.93 2.125 2.361 1 94.81 99 PHE B C 1
ATOM 2157 O O . PHE B 1 99 ? 8.984 1.497 1.302 1 94.81 99 PHE B O 1
ATOM 2164 N N . GLY B 1 100 ? 8.312 1.684 3.373 1 96.31 100 GLY B N 1
ATOM 2165 C CA . GLY B 1 100 ? 7.551 0.448 3.307 1 96.31 100 GLY B CA 1
ATOM 2166 C C . GLY B 1 100 ? 6.488 0.461 2.221 1 96.31 100 GLY B C 1
ATOM 2167 O O . GLY B 1 100 ? 6.324 -0.523 1.496 1 96.31 100 GLY B O 1
ATOM 2168 N N . SER B 1 101 ? 5.824 1.513 2.117 1 94.25 101 SER B N 1
ATOM 2169 C CA . SER B 1 101 ? 4.773 1.639 1.112 1 94.25 101 SER B CA 1
ATOM 2170 C C . SER B 1 101 ? 5.348 1.58 -0.299 1 94.25 101 SER B C 1
ATOM 2172 O O . SER B 1 101 ? 4.77 0.949 -1.186 1 94.25 101 SER B O 1
ATOM 2174 N N . ARG B 1 102 ? 6.484 2.215 -0.459 1 94.62 102 ARG B N 1
ATOM 2175 C CA . ARG B 1 102 ? 7.109 2.221 -1.779 1 94.62 102 ARG B CA 1
ATOM 2176 C C . ARG B 1 102 ? 7.625 0.834 -2.148 1 94.62 102 ARG B C 1
ATOM 2178 O O . ARG B 1 102 ? 7.512 0.411 -3.301 1 94.62 102 ARG B O 1
ATOM 2185 N N . VAL B 1 103 ? 8.195 0.224 -1.238 1 96.56 103 VAL B N 1
ATOM 2186 C CA . VAL B 1 103 ? 8.695 -1.125 -1.469 1 96.56 103 VAL B CA 1
ATOM 2187 C C . VAL B 1 103 ? 7.547 -2.053 -1.85 1 96.56 103 VAL B C 1
ATOM 2189 O O . VAL B 1 103 ? 7.664 -2.85 -2.783 1 96.56 103 VAL B O 1
ATOM 2192 N N . SER B 1 104 ? 6.473 -1.986 -1.13 1 96.19 104 SER B N 1
ATOM 2193 C CA . SER B 1 104 ? 5.305 -2.805 -1.441 1 96.19 104 SER B CA 1
ATOM 2194 C C . SER B 1 104 ? 4.75 -2.469 -2.82 1 96.19 104 SER B C 1
ATOM 2196 O O . SER B 1 104 ? 4.379 -3.365 -3.582 1 96.19 104 SER B O 1
ATOM 2198 N N . PHE B 1 105 ? 4.719 -1.244 -3.121 1 94.38 105 PHE B N 1
ATOM 2199 C CA . PHE B 1 105 ? 4.195 -0.791 -4.402 1 94.38 105 PHE B CA 1
ATOM 2200 C C . PHE B 1 105 ? 5.035 -1.331 -5.555 1 94.38 105 PHE B C 1
ATOM 2202 O O . PHE B 1 105 ? 4.5 -1.901 -6.508 1 94.38 105 PHE B O 1
ATOM 2209 N N . ILE B 1 106 ? 6.281 -1.175 -5.484 1 95.25 106 ILE B N 1
ATOM 2210 C CA . ILE B 1 106 ? 7.18 -1.677 -6.52 1 95.25 106 ILE B CA 1
ATOM 2211 C C . ILE B 1 106 ? 7.141 -3.203 -6.543 1 95.25 106 ILE B C 1
ATOM 2213 O O . ILE B 1 106 ? 7.207 -3.816 -7.609 1 95.25 106 ILE B O 1
ATOM 2217 N N . GLY B 1 107 ? 7.043 -3.738 -5.371 1 96.25 107 GLY B N 1
ATOM 2218 C CA . GLY B 1 107 ? 6.938 -5.188 -5.285 1 96.25 107 GLY B CA 1
ATOM 2219 C C . GLY B 1 107 ? 5.762 -5.75 -6.059 1 96.25 107 GLY B C 1
ATOM 2220 O O . GLY B 1 107 ? 5.852 -6.832 -6.637 1 96.25 107 GLY B O 1
ATOM 2221 N N . GLN B 1 108 ? 4.723 -5.062 -6.074 1 95.06 108 GLN B N 1
ATOM 2222 C CA . GLN B 1 108 ? 3.559 -5.516 -6.824 1 95.06 108 GLN B CA 1
ATOM 2223 C C . GLN B 1 108 ? 3.842 -5.547 -8.32 1 95.06 108 GLN B C 1
ATOM 2225 O O . GLN B 1 108 ? 3.328 -6.41 -9.039 1 95.06 108 GLN B O 1
ATOM 2230 N N . MET B 1 109 ? 4.605 -4.668 -8.719 1 95 109 MET B N 1
ATOM 2231 C CA . MET B 1 109 ? 4.984 -4.691 -10.125 1 95 109 MET B CA 1
ATOM 2232 C C . MET B 1 109 ? 5.879 -5.887 -10.43 1 95 109 MET B C 1
ATOM 2234 O O . MET B 1 109 ? 5.762 -6.508 -11.484 1 95 109 MET B O 1
ATOM 2238 N N . VAL B 1 110 ? 6.73 -6.168 -9.523 1 96.31 110 VAL B N 1
ATOM 2239 C CA . VAL B 1 110 ? 7.613 -7.32 -9.68 1 96.31 110 VAL B CA 1
ATOM 2240 C C . VAL B 1 110 ? 6.793 -8.609 -9.688 1 96.31 110 VAL B C 1
ATOM 2242 O O . VAL B 1 110 ? 7.059 -9.516 -10.477 1 96.31 110 VAL B O 1
ATOM 2245 N N . ILE B 1 111 ? 5.797 -8.656 -8.828 1 95.81 111 ILE B N 1
ATOM 2246 C CA . ILE B 1 111 ? 4.922 -9.82 -8.797 1 95.81 111 ILE B CA 1
ATOM 2247 C C . ILE B 1 111 ? 4.195 -9.961 -10.133 1 95.81 111 ILE B C 1
ATOM 2249 O O . ILE B 1 111 ? 4.051 -11.062 -10.656 1 95.81 111 ILE B O 1
ATOM 2253 N N . ALA B 1 112 ? 3.754 -8.906 -10.617 1 93.38 112 ALA B N 1
ATOM 2254 C CA . ALA B 1 112 ? 3.109 -8.938 -11.93 1 93.38 112 ALA B CA 1
ATOM 2255 C C . ALA B 1 112 ? 4.059 -9.484 -12.992 1 93.38 112 ALA B C 1
ATOM 2257 O O . ALA B 1 112 ? 3.658 -10.297 -13.836 1 93.38 112 ALA B O 1
ATOM 2258 N N . ALA B 1 113 ? 5.262 -9.047 -12.969 1 93.88 113 ALA B N 1
ATOM 2259 C CA . ALA B 1 113 ? 6.258 -9.547 -13.914 1 93.88 113 ALA B CA 1
ATOM 2260 C C . ALA B 1 113 ? 6.496 -11.039 -13.727 1 93.88 113 ALA B C 1
ATOM 2262 O O . ALA B 1 113 ? 6.645 -11.773 -14.703 1 93.88 113 ALA B O 1
ATOM 2263 N N . ASN B 1 114 ? 6.559 -11.414 -12.484 1 94.5 114 ASN B N 1
ATOM 2264 C CA . ASN B 1 114 ? 6.734 -12.836 -12.18 1 94.5 114 ASN B CA 1
ATOM 2265 C C . ASN B 1 114 ? 5.613 -13.68 -12.773 1 94.5 114 ASN B C 1
ATOM 2267 O O . ASN B 1 114 ? 5.871 -14.688 -13.43 1 94.5 114 ASN B O 1
ATOM 2271 N N . ARG B 1 115 ? 4.414 -13.211 -12.586 1 91.62 115 ARG B N 1
ATOM 2272 C CA . ARG B 1 115 ? 3.277 -13.992 -13.062 1 91.62 115 ARG B CA 1
ATOM 2273 C C . ARG B 1 115 ? 3.184 -13.938 -14.586 1 91.62 115 ARG B C 1
ATOM 2275 O O . ARG B 1 115 ? 2.816 -14.93 -15.227 1 91.62 115 ARG B O 1
ATOM 2282 N N . PHE B 1 116 ? 3.506 -12.859 -15.164 1 90.62 116 PHE B N 1
ATOM 2283 C CA . PHE B 1 116 ? 3.508 -12.734 -16.625 1 90.62 116 PHE B CA 1
ATOM 2284 C C . PHE B 1 116 ? 4.5 -13.703 -17.25 1 90.62 116 PHE B C 1
ATOM 2286 O O . PHE B 1 116 ? 4.176 -14.398 -18.219 1 90.62 116 PHE B O 1
ATOM 2293 N N . THR B 1 117 ? 5.684 -13.758 -16.719 1 93.06 117 THR B N 1
ATOM 2294 C CA . THR B 1 117 ? 6.707 -14.641 -17.266 1 93.06 117 THR B CA 1
ATOM 2295 C C . THR B 1 117 ? 6.344 -16.109 -17.047 1 93.06 117 THR B C 1
ATOM 2297 O O . THR B 1 117 ? 6.691 -16.969 -17.844 1 93.06 117 THR B O 1
ATOM 2300 N N . ALA B 1 118 ? 5.664 -16.359 -15.969 1 91.62 118 ALA B N 1
ATOM 2301 C CA . ALA B 1 118 ? 5.23 -17.734 -15.688 1 91.62 118 ALA B CA 1
ATOM 2302 C C . ALA B 1 118 ? 4.246 -18.219 -16.75 1 91.62 118 ALA B C 1
ATOM 2304 O O . ALA B 1 118 ? 4.223 -19.406 -17.078 1 91.62 118 ALA B O 1
ATOM 2305 N N . ILE B 1 119 ? 3.447 -17.375 -17.25 1 91.06 119 ILE B N 1
ATOM 2306 C CA . ILE B 1 119 ? 2.395 -17.75 -18.188 1 91.06 119 ILE B CA 1
ATOM 2307 C C . ILE B 1 119 ? 2.934 -17.688 -19.609 1 91.06 119 ILE B C 1
ATOM 2309 O O . ILE B 1 119 ? 2.762 -18.625 -20.391 1 91.06 119 ILE B O 1
ATOM 2313 N N . TYR B 1 120 ? 3.662 -16.672 -20.031 1 90.62 120 TYR B N 1
ATOM 2314 C CA . TYR B 1 120 ? 4.047 -16.453 -21.422 1 90.62 120 TYR B CA 1
ATOM 2315 C C . TYR B 1 120 ? 5.398 -17.094 -21.719 1 90.62 120 TYR B C 1
ATOM 2317 O O . TYR B 1 120 ? 5.668 -17.5 -22.844 1 90.62 120 TYR B O 1
ATOM 2325 N N . PHE B 1 121 ? 6.207 -17.141 -20.734 1 93.12 121 PHE B N 1
ATOM 2326 C CA . PHE B 1 121 ? 7.555 -17.656 -20.938 1 93.12 121 PHE B CA 1
ATOM 2327 C C . PHE B 1 121 ? 7.918 -18.656 -19.828 1 93.12 121 PHE B C 1
ATOM 2329 O O . PHE B 1 121 ? 8.883 -18.438 -19.094 1 93.12 121 PHE B O 1
ATOM 2336 N N . PRO B 1 122 ? 7.297 -19.812 -19.781 1 90.25 122 PRO B N 1
ATOM 2337 C CA . PRO B 1 122 ? 7.488 -20.75 -18.672 1 90.25 122 PRO B CA 1
ATOM 2338 C C . PRO B 1 122 ? 8.93 -21.25 -18.547 1 90.25 122 PRO B C 1
ATOM 2340 O O . PRO B 1 122 ? 9.43 -21.422 -17.438 1 90.25 122 PRO B O 1
ATOM 2343 N N . LEU B 1 123 ? 9.648 -21.531 -19.562 1 91.62 123 LEU B N 1
ATOM 2344 C CA . LEU B 1 12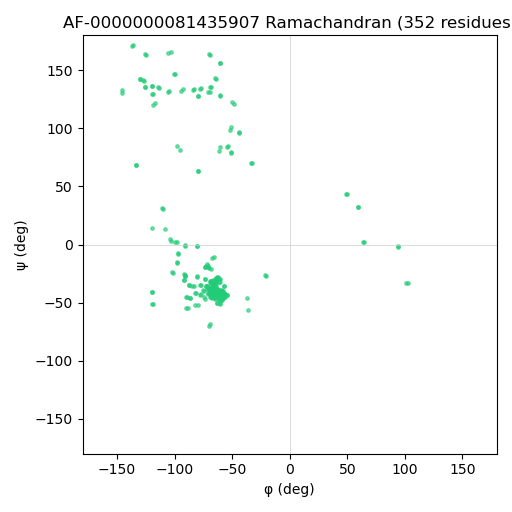3 ? 11.031 -22 -19.516 1 91.62 123 LEU B CA 1
ATOM 2345 C C . LEU B 1 123 ? 11.961 -20.891 -19.031 1 91.62 123 LEU B C 1
ATOM 2347 O O . LEU B 1 123 ? 12.828 -21.125 -18.188 1 91.62 123 LEU B O 1
ATOM 2351 N N . LYS B 1 124 ? 11.734 -19.719 -19.609 1 93.88 124 LYS B N 1
ATOM 2352 C CA . LYS B 1 124 ? 12.547 -18.578 -19.188 1 93.88 124 LYS B CA 1
ATOM 2353 C C . LYS B 1 124 ? 12.234 -18.172 -17.75 1 93.88 124 LYS B C 1
ATOM 2355 O O . LYS B 1 124 ? 13.109 -17.688 -17.031 1 93.88 124 LYS B O 1
ATOM 2360 N N . HIS B 1 125 ? 10.977 -18.344 -17.359 1 93.62 125 HIS B N 1
ATOM 2361 C CA . HIS B 1 125 ? 10.539 -18.016 -16.016 1 93.62 125 HIS B CA 1
ATOM 2362 C C . HIS B 1 125 ? 11.398 -18.734 -14.969 1 93.62 125 HIS B C 1
ATOM 2364 O O . HIS B 1 125 ? 11.836 -18.109 -14 1 93.62 125 HIS B O 1
ATOM 2370 N N . GLN B 1 126 ? 11.664 -19.984 -15.234 1 91.12 126 GLN B N 1
ATOM 2371 C CA . GLN B 1 126 ? 12.461 -20.766 -14.289 1 91.12 126 GLN B CA 1
ATOM 2372 C C . GLN B 1 126 ? 13.891 -20.234 -14.211 1 91.12 126 GLN B C 1
ATOM 2374 O O . GLN B 1 126 ? 14.508 -20.266 -13.141 1 91.12 126 GLN B O 1
ATOM 2379 N N . GLU B 1 127 ? 14.305 -19.734 -15.305 1 93.12 127 GLU B N 1
ATOM 2380 C CA . GLU B 1 127 ? 15.664 -19.188 -15.344 1 93.12 127 GLU B CA 1
ATOM 2381 C C . GLU B 1 127 ? 15.734 -17.828 -14.68 1 93.12 127 GLU B C 1
ATOM 2383 O O . GLU B 1 127 ? 16.688 -17.531 -13.945 1 93.12 127 GLU B O 1
ATOM 2388 N N . ILE B 1 128 ? 14.758 -16.984 -14.945 1 93.75 128 ILE B N 1
ATOM 2389 C CA . ILE B 1 128 ? 14.742 -15.602 -14.461 1 93.75 128 ILE B CA 1
ATOM 2390 C C . ILE B 1 128 ? 14.555 -15.586 -12.945 1 93.75 128 ILE B C 1
ATOM 2392 O O . ILE B 1 128 ? 15.125 -14.734 -12.258 1 93.75 128 ILE B O 1
ATOM 2396 N N . TRP B 1 129 ? 13.82 -16.562 -12.461 1 95.38 129 TRP B N 1
ATOM 2397 C CA . TRP B 1 129 ? 13.43 -16.469 -11.062 1 95.38 129 TRP B CA 1
ATOM 2398 C C . TRP B 1 129 ? 14.141 -17.531 -10.227 1 95.38 129 TRP B C 1
ATOM 2400 O O . TRP B 1 129 ? 13.57 -18.078 -9.281 1 95.38 129 TRP B O 1
ATOM 2410 N N . LYS B 1 130 ? 15.344 -17.844 -10.688 1 93.81 130 LYS B N 1
ATOM 2411 C CA . LYS B 1 130 ? 16.234 -18.609 -9.82 1 93.81 130 LYS B CA 1
ATOM 2412 C C . LYS B 1 130 ? 16.531 -17.844 -8.531 1 93.81 130 LYS B C 1
ATOM 2414 O O . LYS B 1 130 ? 16.453 -16.625 -8.5 1 93.81 130 LYS B O 1
ATOM 2419 N N . PRO B 1 131 ? 16.891 -18.484 -7.461 1 90.5 131 PRO B N 1
ATOM 2420 C CA . PRO B 1 131 ? 17.062 -17.844 -6.156 1 90.5 131 PRO B CA 1
ATOM 2421 C C . PRO B 1 131 ? 18.062 -16.703 -6.195 1 90.5 131 PRO B C 1
ATOM 2423 O O . PRO B 1 131 ? 17.844 -15.648 -5.59 1 90.5 131 PRO B O 1
ATOM 2426 N N . GLN B 1 132 ? 19.172 -16.891 -6.871 1 94.19 132 GLN B N 1
ATOM 2427 C CA . GLN B 1 132 ? 20.188 -15.844 -6.93 1 94.19 132 GLN B CA 1
ATOM 2428 C C . GLN B 1 132 ? 19.656 -14.602 -7.648 1 94.19 132 GLN B C 1
ATOM 2430 O O . GLN B 1 132 ? 19.859 -13.477 -7.195 1 94.19 132 GLN B O 1
ATOM 2435 N N . ARG B 1 133 ? 18.984 -14.773 -8.719 1 96.19 133 ARG B N 1
ATOM 2436 C CA . ARG B 1 133 ? 18.422 -13.656 -9.469 1 96.19 133 ARG B CA 1
ATOM 2437 C C . ARG B 1 133 ? 17.25 -13.031 -8.727 1 96.19 133 ARG B C 1
ATOM 2439 O O . ARG B 1 133 ? 17.078 -11.812 -8.75 1 96.19 133 ARG B O 1
ATOM 2446 N N . THR B 1 134 ? 16.453 -13.859 -8.102 1 96.31 134 THR B N 1
ATOM 2447 C CA . THR B 1 134 ? 15.336 -13.352 -7.312 1 96.31 134 THR B CA 1
ATOM 2448 C C . THR B 1 134 ? 15.836 -12.445 -6.188 1 96.31 134 THR B C 1
ATOM 2450 O O . THR B 1 134 ? 15.258 -11.391 -5.926 1 96.31 134 THR B O 1
ATOM 2453 N N . ASN B 1 135 ? 16.953 -12.859 -5.582 1 95.94 135 ASN B N 1
ATOM 2454 C CA . ASN B 1 135 ? 17.531 -12.031 -4.523 1 95.94 135 ASN B CA 1
ATOM 2455 C C . ASN B 1 135 ? 18.016 -10.688 -5.062 1 95.94 135 ASN B C 1
ATOM 2457 O O . ASN B 1 135 ? 17.891 -9.664 -4.383 1 95.94 135 ASN B O 1
ATOM 2461 N N . LEU B 1 136 ? 18.578 -10.781 -6.188 1 97.19 136 LEU B N 1
ATOM 2462 C CA . LEU B 1 136 ? 19 -9.531 -6.809 1 97.19 136 LEU B CA 1
ATOM 2463 C C . LEU B 1 136 ? 17.797 -8.641 -7.105 1 97.19 136 LEU B C 1
ATOM 2465 O O . LEU B 1 136 ? 17.859 -7.426 -6.895 1 97.19 136 LEU B O 1
ATOM 2469 N N . ILE B 1 137 ? 16.734 -9.188 -7.582 1 97.31 137 ILE B N 1
ATOM 2470 C CA . ILE B 1 137 ? 15.516 -8.445 -7.891 1 97.31 137 ILE B CA 1
ATOM 2471 C C . ILE B 1 137 ? 14.953 -7.832 -6.613 1 97.31 137 ILE B C 1
ATOM 2473 O O . ILE B 1 137 ? 14.508 -6.68 -6.613 1 97.31 137 ILE B O 1
ATOM 2477 N N . ILE B 1 138 ? 15.016 -8.539 -5.574 1 97.56 138 ILE B N 1
ATOM 2478 C CA . ILE B 1 138 ? 14.547 -8.055 -4.285 1 97.56 138 ILE B CA 1
ATOM 2479 C C . ILE B 1 138 ? 15.414 -6.883 -3.828 1 97.56 138 ILE B C 1
ATOM 2481 O O . ILE B 1 138 ? 14.898 -5.871 -3.344 1 97.56 138 ILE B O 1
ATOM 2485 N N . CYS B 1 139 ? 16.688 -7.027 -4.012 1 97.94 139 CYS B N 1
ATOM 2486 C CA . CYS B 1 139 ? 17.578 -5.945 -3.641 1 97.94 139 CYS B CA 1
ATOM 2487 C C . CYS B 1 139 ? 17.297 -4.691 -4.461 1 97.94 139 CYS B C 1
ATOM 2489 O O . CYS B 1 139 ? 17.312 -3.582 -3.926 1 97.94 139 CYS B O 1
ATOM 2491 N N . LEU B 1 140 ? 17.062 -4.84 -5.664 1 96.94 140 LEU B N 1
ATOM 2492 C CA . LEU B 1 140 ? 16.734 -3.709 -6.523 1 96.94 140 LEU B CA 1
ATOM 2493 C C . LEU B 1 140 ? 15.406 -3.086 -6.113 1 96.94 140 LEU B C 1
ATOM 2495 O O . LEU B 1 140 ? 15.242 -1.864 -6.168 1 96.94 140 LEU B O 1
ATOM 2499 N N . ASN B 1 141 ? 14.438 -3.928 -5.742 1 97.12 141 ASN B N 1
ATOM 2500 C CA . ASN B 1 141 ? 13.156 -3.449 -5.238 1 97.12 141 ASN B CA 1
ATOM 2501 C C . ASN B 1 141 ? 13.336 -2.576 -3.998 1 97.12 141 ASN B C 1
ATOM 2503 O O . ASN B 1 141 ? 12.781 -1.479 -3.922 1 97.12 141 ASN B O 1
ATOM 2507 N N . LEU B 1 142 ? 14.172 -3.029 -3.096 1 97.44 142 LEU B N 1
ATOM 2508 C CA . LEU B 1 142 ? 14.438 -2.275 -1.875 1 97.44 142 LEU B CA 1
ATOM 2509 C C . LEU B 1 142 ? 15.164 -0.973 -2.189 1 97.44 142 LEU B C 1
ATOM 2511 O O . LEU B 1 142 ? 14.844 0.075 -1.622 1 97.44 142 LEU B O 1
ATOM 2515 N N . PHE B 1 143 ? 16.031 -1.057 -3.115 1 96.25 143 PHE B N 1
ATOM 2516 C CA . PHE B 1 143 ? 16.812 0.117 -3.498 1 96.25 143 PHE B CA 1
ATOM 2517 C C . PHE B 1 143 ? 15.922 1.155 -4.176 1 96.25 143 PHE B C 1
ATOM 2519 O O . PHE B 1 143 ? 16.031 2.352 -3.898 1 96.25 143 PHE B O 1
ATOM 2526 N N . ALA B 1 144 ? 15.133 0.722 -5.043 1 93.31 144 ALA B N 1
ATOM 2527 C CA . ALA B 1 144 ? 14.219 1.636 -5.723 1 93.31 144 ALA B CA 1
ATOM 2528 C C . ALA B 1 144 ? 13.266 2.301 -4.73 1 93.31 144 ALA B C 1
ATOM 2530 O O . ALA B 1 144 ? 12.977 3.496 -4.84 1 93.31 144 ALA B O 1
ATOM 2531 N N . GLY B 1 145 ? 12.773 1.499 -3.785 1 94.06 145 GLY B N 1
ATOM 2532 C CA . GLY B 1 145 ? 11.945 2.088 -2.744 1 94.06 145 GLY B CA 1
ATOM 2533 C C . GLY B 1 145 ? 12.664 3.15 -1.937 1 94.06 145 GLY B C 1
ATOM 2534 O O . GLY B 1 145 ? 12.094 4.199 -1.634 1 94.06 145 GLY B O 1
ATOM 2535 N N . PHE B 1 146 ? 13.867 2.896 -1.646 1 93.25 146 PHE B N 1
ATOM 2536 C CA . PHE B 1 146 ? 14.672 3.844 -0.885 1 93.25 146 PHE B CA 1
ATOM 2537 C C . PHE B 1 146 ? 14.883 5.129 -1.676 1 93.25 146 PHE B C 1
ATOM 2539 O O . PHE B 1 146 ? 14.797 6.227 -1.122 1 93.25 146 PHE B O 1
ATOM 2546 N N . LEU B 1 147 ? 15.188 5 -2.889 1 88.81 147 LEU B N 1
ATOM 2547 C CA . LEU B 1 147 ? 15.422 6.164 -3.732 1 88.81 147 LEU B CA 1
ATOM 2548 C C . LEU B 1 147 ? 14.18 7.035 -3.816 1 88.81 147 LEU B C 1
ATOM 2550 O O . LEU B 1 147 ? 14.266 8.266 -3.754 1 88.81 147 LEU B O 1
ATOM 2554 N N . LEU B 1 148 ? 13.07 6.449 -3.916 1 89.5 148 LEU B N 1
ATOM 2555 C CA . LEU B 1 148 ? 11.82 7.18 -4.047 1 89.5 148 LEU B CA 1
ATOM 2556 C C . LEU B 1 148 ? 11.469 7.902 -2.748 1 89.5 148 LEU B C 1
ATOM 2558 O O . LEU B 1 148 ? 10.883 8.984 -2.771 1 89.5 148 LEU B O 1
ATOM 2562 N N . GLN B 1 149 ? 11.883 7.277 -1.646 1 90 149 GLN B N 1
ATOM 2563 C CA . GLN B 1 149 ? 11.5 7.84 -0.354 1 90 149 GLN B CA 1
ATOM 2564 C C . GLN B 1 149 ? 12.625 8.711 0.216 1 90 149 GLN B C 1
ATOM 2566 O O . GLN B 1 149 ? 12.398 9.477 1.155 1 90 149 GLN B O 1
ATOM 2571 N N . SER B 1 150 ? 13.781 8.797 -0.303 1 86.12 150 SER B N 1
ATOM 2572 C CA . SER B 1 150 ? 14.977 9.438 0.247 1 86.12 150 SER B CA 1
ATOM 2573 C C . SER B 1 150 ? 14.742 10.93 0.465 1 86.12 150 SER B C 1
ATOM 2575 O O . SER B 1 150 ? 15.242 11.5 1.437 1 86.12 150 SER B O 1
ATOM 2577 N N . PRO B 1 151 ? 13.953 11.648 -0.296 1 80.19 151 PRO B N 1
ATOM 2578 C CA . PRO B 1 151 ? 13.789 13.078 -0.036 1 80.19 151 PRO B CA 1
ATOM 2579 C C . PRO B 1 151 ? 13.125 13.359 1.308 1 80.19 151 PRO B C 1
ATOM 2581 O O . PRO B 1 151 ? 13.375 14.406 1.918 1 80.19 151 PRO B O 1
ATOM 2584 N N . SER B 1 152 ? 12.312 12.5 1.745 1 79.75 152 SER B N 1
ATOM 2585 C CA . SER B 1 152 ? 11.578 12.711 2.986 1 79.75 152 SER B CA 1
ATOM 2586 C C . SER B 1 152 ? 12.508 12.672 4.195 1 79.75 152 SER B C 1
ATOM 2588 O O . SER B 1 152 ? 12.188 13.211 5.254 1 79.75 152 SER B O 1
ATOM 2590 N N . ILE B 1 153 ? 13.648 12.07 4.02 1 81.5 153 ILE B N 1
ATOM 2591 C CA . ILE B 1 153 ? 14.586 11.953 5.125 1 81.5 153 ILE B CA 1
ATOM 2592 C C . ILE B 1 153 ? 15.242 13.312 5.387 1 81.5 153 ILE B C 1
ATOM 2594 O O . ILE B 1 153 ? 15.703 13.578 6.5 1 81.5 153 ILE B O 1
ATOM 2598 N N . PHE B 1 154 ? 15.18 14.18 4.398 1 77.38 154 PHE B N 1
ATOM 2599 C CA . PHE B 1 154 ? 15.883 15.453 4.523 1 77.38 154 PHE B CA 1
ATOM 2600 C C . PHE B 1 154 ? 14.906 16.578 4.812 1 77.38 154 PHE B C 1
ATOM 2602 O O . PHE B 1 154 ? 15.297 17.75 4.875 1 77.38 154 PHE B O 1
ATOM 2609 N N . THR B 1 155 ? 13.68 16.203 4.98 1 73.5 155 THR B N 1
ATOM 2610 C CA . THR B 1 155 ? 12.672 17.203 5.309 1 73.5 155 THR B CA 1
ATOM 2611 C C . THR B 1 155 ? 12.266 17.109 6.777 1 73.5 155 THR B C 1
ATOM 2613 O O . THR B 1 155 ? 12.062 16.016 7.293 1 73.5 155 THR B O 1
ATOM 2616 N N . THR B 1 156 ? 12.258 18.219 7.422 1 73.81 156 THR B N 1
ATOM 2617 C CA . THR B 1 156 ? 11.883 18.219 8.828 1 73.81 156 THR B CA 1
ATOM 2618 C C . THR B 1 156 ? 10.367 18.172 8.984 1 73.81 156 THR B C 1
ATOM 2620 O O . THR B 1 156 ? 9.648 18.953 8.375 1 73.81 156 THR B O 1
ATOM 2623 N N . GLY B 1 157 ? 9.969 17.203 9.789 1 74.81 157 GLY B N 1
ATOM 2624 C CA . GLY B 1 157 ? 8.547 17.047 10.055 1 74.81 157 GLY B CA 1
ATOM 2625 C C . GLY B 1 157 ? 8.125 17.656 11.383 1 74.81 157 GLY B C 1
ATOM 2626 O O . GLY B 1 157 ? 8.906 17.688 12.336 1 74.81 157 GLY B O 1
ATOM 2627 N N . TYR B 1 158 ? 6.844 18.172 11.359 1 74.5 158 TYR B N 1
ATOM 2628 C CA . TYR B 1 158 ? 6.238 18.75 12.555 1 74.5 158 TYR B CA 1
ATOM 2629 C C . TYR B 1 158 ? 4.852 18.172 12.797 1 74.5 158 TYR B C 1
ATOM 2631 O O . TYR B 1 158 ? 4.102 17.922 11.852 1 74.5 158 TYR B O 1
ATOM 2639 N N . TYR B 1 159 ? 4.68 18.016 14.125 1 77.25 159 TYR B N 1
ATOM 2640 C CA . TYR B 1 159 ? 3.287 17.766 14.484 1 77.25 159 TYR B CA 1
ATOM 2641 C C . TYR B 1 159 ? 2.512 19.062 14.602 1 77.25 159 TYR B C 1
ATOM 2643 O O . TYR B 1 159 ? 3.021 20.047 15.141 1 77.25 159 TYR B O 1
ATOM 2651 N N . VAL B 1 160 ? 1.419 19.031 14.008 1 72 160 VAL B N 1
ATOM 2652 C CA . VAL B 1 160 ? 0.611 20.25 14.047 1 72 160 VAL B CA 1
ATOM 2653 C C . VAL B 1 160 ? -0.782 19.922 14.578 1 72 160 VAL B C 1
ATOM 2655 O O . VAL B 1 160 ? -1.255 18.797 14.453 1 72 160 VAL B O 1
ATOM 2658 N N . ALA B 1 161 ? -1.178 20.891 15.508 1 63.41 161 ALA B N 1
ATOM 2659 C CA . ALA B 1 161 ? -2.559 20.797 15.977 1 63.41 161 ALA B CA 1
ATOM 2660 C C . ALA B 1 161 ? -3.342 22.062 15.609 1 63.41 161 ALA B C 1
ATOM 2662 O O . ALA B 1 161 ? -2.779 23.156 15.555 1 63.41 161 ALA B O 1
ATOM 2663 N N . GLY B 1 162 ? -4.434 22.047 14.828 1 55.06 162 GLY B N 1
ATOM 2664 C CA . GLY B 1 162 ? -5.215 23.234 14.523 1 55.06 162 GLY B CA 1
ATOM 2665 C C . GLY B 1 162 ? -6.512 23.312 15.312 1 55.06 162 GLY B C 1
ATOM 2666 O O . GLY B 1 162 ? -6.785 22.453 16.156 1 55.06 162 GLY B O 1
ATOM 2667 N N . TYR B 1 163 ? -7.074 24.5 15.273 1 49.19 163 TYR B N 1
ATOM 2668 C CA . TYR B 1 163 ? -8.281 24.844 16.016 1 49.19 163 TYR B CA 1
ATOM 2669 C C . TYR B 1 163 ? -9.25 23.672 16.062 1 49.19 163 TYR B C 1
ATOM 2671 O O . TYR B 1 163 ? -9.727 23.297 17.141 1 49.19 163 TYR B O 1
ATOM 2679 N N . ASN B 1 164 ? -9.609 23.188 14.867 1 49.47 164 ASN B N 1
ATOM 2680 C CA . ASN B 1 164 ? -10.602 22.109 14.844 1 49.47 164 ASN B CA 1
ATOM 2681 C C . ASN B 1 164 ? -9.977 20.781 14.453 1 49.47 164 ASN B C 1
ATOM 2683 O O . ASN B 1 164 ? -10.688 19.828 14.102 1 49.47 164 ASN B O 1
ATOM 2687 N N . CYS B 1 165 ? -8.594 20.875 14.508 1 54.16 165 CYS B N 1
ATOM 2688 C CA . CYS B 1 165 ? -7.973 19.625 14.086 1 54.16 165 CYS B CA 1
ATOM 2689 C C . CYS B 1 165 ? -7.227 18.969 15.242 1 54.16 165 CYS B C 1
ATOM 2691 O O . CYS B 1 165 ? -6.703 19.656 16.109 1 54.16 165 CYS B O 1
ATOM 2693 N N . ALA B 1 166 ? -7.41 17.578 15.414 1 60.94 166 ALA B N 1
ATOM 2694 C CA . ALA B 1 166 ? -6.707 16.922 16.516 1 60.94 166 ALA B CA 1
ATOM 2695 C C . ALA B 1 166 ? -5.203 16.859 16.25 1 60.94 166 ALA B C 1
ATOM 2697 O O . ALA B 1 166 ? -4.418 17.484 16.969 1 60.94 166 ALA B O 1
ATOM 2698 N N . TYR B 1 167 ? -4.738 16.078 15.328 1 64.81 167 TYR B N 1
ATOM 2699 C CA . TYR B 1 167 ? -3.305 15.945 15.086 1 64.81 167 TYR B CA 1
ATOM 2700 C C . TYR B 1 167 ? -3.023 15.727 13.602 1 64.81 167 TYR B C 1
ATOM 2702 O O . TYR B 1 167 ? -3.842 15.148 12.891 1 64.81 167 TYR B O 1
ATOM 2710 N N . GLY B 1 168 ? -2.117 16.484 13.039 1 71 168 GLY B N 1
ATOM 2711 C CA . GLY B 1 168 ? -1.625 16.281 11.688 1 71 168 GLY B CA 1
ATOM 2712 C C . GLY B 1 168 ? -0.117 16.406 11.57 1 71 168 GLY B C 1
ATOM 2713 O O . GLY B 1 168 ? 0.574 16.562 12.578 1 71 168 GLY B O 1
ATOM 2714 N N . MET B 1 169 ? 0.311 16.047 10.406 1 72.44 169 MET B N 1
ATOM 2715 C CA . MET B 1 169 ? 1.743 16.156 10.148 1 72.44 169 MET B CA 1
ATOM 2716 C C . MET B 1 169 ? 2.016 17.109 8.992 1 72.44 169 MET B C 1
ATOM 2718 O O . MET B 1 169 ? 1.272 17.125 8.008 1 72.44 169 MET B O 1
ATOM 2722 N N . ALA B 1 170 ? 2.99 17.891 9.227 1 69.44 170 ALA B N 1
ATOM 2723 C CA . ALA B 1 170 ? 3.451 18.812 8.188 1 69.44 170 ALA B CA 1
ATOM 2724 C C . ALA B 1 170 ? 4.953 18.672 7.957 1 69.44 170 ALA B C 1
ATOM 2726 O O . ALA B 1 170 ? 5.703 18.344 8.875 1 69.44 170 ALA B O 1
ATOM 2727 N N . PHE B 1 171 ? 5.32 18.766 6.707 1 67.81 171 PHE B N 1
ATOM 2728 C CA . PHE B 1 171 ? 6.727 18.578 6.363 1 67.81 171 PHE B CA 1
ATOM 2729 C C . PHE B 1 171 ? 7.293 19.828 5.707 1 67.81 171 PHE B C 1
ATOM 2731 O O . PHE B 1 171 ? 6.617 20.469 4.902 1 67.81 171 PHE B O 1
ATOM 2738 N N . GLY B 1 172 ? 8.477 20.25 6.277 1 63.84 172 GLY B N 1
ATOM 2739 C CA . GLY B 1 172 ? 9.172 21.422 5.762 1 63.84 172 GLY B CA 1
ATOM 2740 C C . GLY B 1 172 ? 9.781 21.188 4.395 1 63.84 172 GLY B C 1
ATOM 2741 O O . GLY B 1 172 ? 9.703 20.094 3.844 1 63.84 172 GLY B O 1
ATOM 2742 N N . THR B 1 173 ? 10.148 22.297 3.693 1 56 173 THR B N 1
ATOM 2743 C CA . THR B 1 173 ? 10.859 22.25 2.424 1 56 173 THR B CA 1
ATOM 2744 C C . THR B 1 173 ? 12.344 21.938 2.65 1 56 173 THR B C 1
ATOM 2746 O O . THR B 1 173 ? 12.875 22.203 3.729 1 56 173 THR B O 1
ATOM 2749 N N . ILE B 1 174 ? 12.914 21.031 1.879 1 47.53 174 ILE B N 1
ATOM 2750 C CA . ILE B 1 174 ? 14.359 20.844 1.927 1 47.53 174 ILE B CA 1
ATOM 2751 C C . ILE B 1 174 ? 15.062 22.188 1.696 1 47.53 174 ILE B C 1
ATOM 2753 O O . ILE B 1 174 ? 14.867 22.828 0.662 1 47.53 174 ILE B O 1
ATOM 2757 N N . ASN B 1 175 ? 15.242 22.984 2.697 1 40.97 175 ASN B N 1
ATOM 2758 C CA . ASN B 1 175 ? 16.047 24.188 2.49 1 40.97 175 ASN B CA 1
ATOM 2759 C C . ASN B 1 175 ? 17.469 23.828 2.074 1 40.97 175 ASN B C 1
ATOM 2761 O O . ASN B 1 175 ? 18.234 23.25 2.855 1 40.97 175 ASN B O 1
ATOM 2765 N N . VAL B 1 176 ? 17.859 23.516 0.938 1 36.09 176 VAL B N 1
ATOM 2766 C CA . VAL B 1 176 ? 19.281 23.469 0.564 1 36.09 176 VAL B CA 1
ATOM 2767 C C . VAL B 1 176 ? 19.938 24.812 0.84 1 36.09 176 VAL B C 1
ATOM 2769 O O . VAL B 1 176 ? 21.156 24.906 0.972 1 36.09 176 VAL B O 1
ATOM 2772 N N . ASN B 1 177 ? 19.453 25.797 0.56 1 31.69 177 ASN B N 1
ATOM 2773 C CA . ASN B 1 177 ? 20.281 26.984 0.547 1 31.69 177 ASN B CA 1
ATOM 2774 C C . ASN B 1 177 ? 20.781 27.344 1.947 1 31.69 177 ASN B C 1
ATOM 2776 O O . ASN B 1 177 ? 21.359 28.406 2.15 1 31.69 177 ASN B O 1
ATOM 2780 N N . GLU B 1 178 ? 20.375 26.828 3.045 1 30.5 178 GLU B N 1
ATOM 2781 C CA . GLU B 1 178 ? 21.328 27.453 3.947 1 30.5 178 GLU B CA 1
ATOM 2782 C C . GLU B 1 178 ? 22.688 26.766 3.863 1 30.5 178 GLU B C 1
ATOM 2784 O O . GLU B 1 178 ? 22.766 25.547 3.732 1 30.5 178 GLU B O 1
#

Sequence (356 aa):
MVSVSVEAFIKICVELPVLTFAVSLLICLVCQLIRKKEGFDTGFFRVFVVCVVGDCVCNYILCFVCHLPNTGAFSEFFNQQLLSPSTFLCTYIHAIAGFGSRVSFIGQMVIAANRFTAIYFPLKHQEIWKPQRTNLIICLNLFAGFLLQSPSIFTTGYYVAGYNCAYGMAFGTINVNEMVSVSVEAFIKICVELPVLTFAVSLLICLVCQLIRKKEGFDTGFFRVFVVCVVGDCVCNYILCFVCHLPNTGAFSEFFNQQLLSPSTFLCTYIHAIAGFGSRVSFIGQMVIAANRFTAIYFPLKHQEIWKPQRTNLIICLNLFAGFLLQSPSIFTTGYYVAGYNCAYGMAFGTINVNE

InterPro domains:
  IPR000276 G protein-coupled receptor, rhodopsin-like [PS00237] (103-119)
  IPR019426 7TM GPCR, serpentine receptor class v (Srv) [PF10323] (18-159)

Organism: NCBI:txid290746

Foldseek 3Di:
DLPQPPLNCCLVVPVVVVLVVLVVVLVVLVVCCVVVPPPSVWLLSVLVSLLSVLQSLLSVLCSVQPRNQQSVPPVVVQVVQAPPQPLCNQQVSNLSSQLSNQLNVVSVVVNVVLVVCCPPPVPVSCVCTDPVNSVVVSVVSSVVSCVVSVVSNQWTKHWHADPPGRIDIDTHDNPVPD/DLPQPPLNCCLVVPVVVVLVVLVVVLVVLVVCCVVVPPPSVWLLSVLVSLLSVLQSLLSVLCSVQPRCQQSVPPVVVQVVQAPPQPLPNQQVSNLSSQLSNQLNVVSVVVNVVLVVCCVPPVPVSCVCTDPVNSVVVSVVSSVVSCVVSVVSNQWTKHWHADPPGRIDIDTHDNPVPD

Nearest PDB structures (foldseek):
  4djh-assembly2_B  TM=6.561E-01  e=2.472E-04  Homo sapiens
  7w57-assembly1_R  TM=7.464E-01  e=1.473E-03  Homo sapiens
  7xou-assembly1_R  TM=6.579E-01  e=4.641E-04  Homo sapiens
  7xk8-assembly1_R  TM=7.390E-01  e=1.267E-02  Homo sapiens
  8iq6-assembly1_R  TM=7.357E-01  e=4.465E-02  Homo sapiens

Secondary structure (DSSP, 8-state):
-----HHHHHIIIIIHHHHHHHHHHHHHHHHHHHTT-TTTSSHHHHHHHHHHHHHHHHHHHHIIIIIHHHTTTTHHHHHTTBTSB-IIIIIIIHHHHHHHHHHHHHHHHHHHHHHHHHHH-HHHHHHHTSHHHHHHHHHHHHHHHHHHHHHHHTS-EEEEEETTEEEEEEEE------/-----HHHHHIIIIIHHHHHHHHHHHHHHHHHHHTT-TTTSSHHHHHHHHHHHHHHHHHHHHIIIIIHHHTTTTHHHHHTTBTSB-IIIIIIIHHHHHHHHHHHHHHHHHHHHHHHHHHH-HHHHHHHTSHHHHHHHHHHHHHHHHHHHHHHHTS-EEEEEETTEEEEEEEE------

pLDDT: mean 83.02, std 15.27, range [24.14, 97.94]

Radius of gyration: 20.96 Å; Cα contacts (8 Å, |Δi|>4): 520; chains: 2; bounding box: 44×59×53 Å

Solvent-accessible surface area (backbone atoms only — not comparable to full-atom values): 17792 Å² total; per-residue (Å²): 126,81,75,67,43,74,52,35,48,47,47,58,70,44,47,46,53,53,52,51,50,51,50,51,50,49,51,52,51,51,52,38,42,75,67,55,35,86,84,44,66,41,46,63,48,56,44,46,50,52,20,50,51,14,42,50,48,19,51,54,44,43,42,64,70,51,50,39,37,39,55,54,44,66,40,70,64,51,57,71,35,44,75,29,83,27,48,60,64,46,11,46,48,44,31,51,19,47,25,16,42,36,26,20,53,52,31,51,52,51,50,50,51,53,54,49,31,50,67,77,33,50,74,56,31,58,62,60,39,30,69,71,49,34,50,50,52,49,49,50,41,50,48,52,14,44,62,74,34,50,55,44,66,64,20,54,10,26,34,41,64,52,99,64,22,47,39,24,49,30,34,20,43,67,70,68,82,115,127,82,76,67,43,74,51,35,49,48,47,58,68,43,48,46,53,53,51,51,49,51,50,52,50,48,52,53,51,51,50,39,40,74,66,55,37,88,84,43,65,40,46,63,48,56,47,46,49,51,21,50,50,13,43,48,48,19,51,53,45,42,42,63,70,50,50,37,38,39,57,55,46,64,41,73,65,51,57,70,37,44,75,31,85,28,53,59,66,45,11,46,47,43,29,50,20,48,25,16,41,37,26,21,54,52,30,51,53,51,48,50,50,53,55,48,30,50,68,77,32,52,74,56,31,58,63,59,39,31,70,72,49,34,51,49,51,48,52,49,38,50,47,52,14,44,64,72,34,49,54,42,65,64,19,53,11,24,35,41,65,49,97,69,24,46,39,24,50,30,34,20,41,66,70,67,83,115